Protein AF-A0A9D0VKW2-F1 (afdb_monomer)

pLDDT: mean 89.85, std 11.54, range [44.19, 98.62]

Nearest PDB structures (foldseek):
  7qoa-assembly2_B  TM=2.588E-01  e=4.713E+00  Proteus vulgaris

Solvent-accessible surface area (backbone atoms only — not comparable to full-atom values): 14278 Å² total; per-residue (Å²): 137,54,72,69,58,43,54,51,32,31,71,71,73,40,54,79,38,71,67,40,49,57,46,22,77,77,34,68,72,54,30,58,49,53,75,53,70,35,54,60,58,53,58,52,63,76,40,93,65,86,81,78,78,52,65,64,62,53,49,52,50,58,65,66,51,58,62,70,46,39,59,47,33,68,47,56,62,69,58,52,50,49,52,51,50,48,51,52,46,50,47,46,50,49,38,48,73,76,41,61,39,89,49,59,92,78,46,55,61,71,58,52,52,50,53,52,48,52,50,48,52,49,46,50,53,49,47,53,64,71,62,50,61,85,90,52,81,81,77,56,68,68,62,53,49,51,48,44,47,46,34,46,45,50,49,41,54,62,20,68,39,78,60,78,62,83,90,46,77,68,29,45,83,83,74,66,65,65,68,55,22,50,52,43,28,51,49,20,42,55,56,5,42,55,50,35,52,52,48,66,38,44,49,78,66,73,84,70,41,52,67,62,43,32,44,38,21,12,51,17,16,43,46,7,33,54,40,40,68,46,47,51,49,54,41,48,35,71,49,26,39,67,8,38,28,39,39,9,52,54,44,21,49,56,44,36,51,57,31,52,64,76,73,112

Radius of gyration: 24.66 Å; Cα contacts (8 Å, |Δi|>4): 287; chains: 1; bounding box: 62×32×70 Å

Mean predicted aligned error: 8.2 Å

Secondary structure (DSSP, 8-state):
--HHHHHHHHHTT-TT-HHHHHHHHH-HHHHHHHHTTTHHHHHHHHTT--S---HHHHHHHHHTS-SHHHHHHTS-HHHHHHHHHHHHHHHHHHHHHHS--TTTTTS-HHHHHHHHHHHHHHHHHHHHHHS--TTSPPPPHHHHHHHHHHHHHHHHHHHTSPPSSSS-TTTS--S-HHHHHHHHHHHHHHHHHHHHHHHHHH--SPTT-HHHHHHHHHHHHHHHHHHHHHH-----HHHIIIIIIHHHHHHHHHHHHHHHHTT-

Foldseek 3Di:
DDPVVLLVCLVVVNNVPPVLVVVLVVDVLSVVCVVVVSVVSVVVVVPPPPDDPDVVVVVVVVVVCDDLLVVQQPDPLVVLVVVLVVLLVCLQCVLCVVAFQPCPVVFDPVLLCVLLVLLVVLLVLLCCLLSPDPPDDHDDPVSLVVSLCSLQVSLLVSLQDDFRDPPDPQQDDDDDLVVLLQVLLVQLQVQLVSSLVSSVSNGPDDPLDLSSQLSSLSSSLSSSLSSSSRHGSHRHSVSSNRRRSCSSVVSNVVSNVVSVVVVD

Structure (mmCIF, N/CA/C/O backbone):
data_AF-A0A9D0VKW2-F1
#
_entry.id   AF-A0A9D0VKW2-F1
#
loop_
_atom_site.group_PDB
_atom_site.id
_atom_site.type_symbol
_atom_site.label_atom_id
_atom_site.label_alt_id
_atom_site.label_comp_id
_atom_site.label_asym_id
_atom_site.label_entity_id
_atom_site.label_seq_id
_atom_site.pdbx_PDB_ins_code
_atom_site.Cartn_x
_atom_site.Cartn_y
_atom_site.Cartn_z
_atom_site.occupancy
_atom_site.B_iso_or_equiv
_atom_site.auth_seq_id
_atom_site.auth_comp_id
_atom_site.auth_asym_id
_atom_site.auth_atom_id
_atom_site.pdbx_PDB_model_num
ATOM 1 N N . MET A 1 1 ? -39.606 -3.789 31.635 1.00 88.00 1 MET A N 1
ATOM 2 C CA . MET A 1 1 ? -38.338 -3.119 31.988 1.00 88.00 1 MET A CA 1
ATOM 3 C C . MET A 1 1 ? -37.627 -2.702 30.707 1.00 88.00 1 MET A C 1
ATOM 5 O O . MET A 1 1 ? -37.701 -3.451 29.736 1.00 88.00 1 MET A O 1
ATOM 9 N N . ARG A 1 2 ? -37.031 -1.508 30.662 1.00 94.44 2 ARG A N 1
ATOM 10 C CA . ARG A 1 2 ? -36.330 -0.976 29.479 1.00 94.44 2 ARG A CA 1
ATOM 11 C C . ARG A 1 2 ? -34.843 -1.338 29.537 1.00 94.44 2 ARG A C 1
ATOM 13 O O . ARG A 1 2 ? -34.317 -1.597 30.615 1.00 94.44 2 ARG A O 1
ATOM 20 N N . CYS A 1 3 ? -34.144 -1.283 28.401 1.00 90.12 3 CYS A N 1
ATOM 21 C CA . CYS A 1 3 ? -32.703 -1.571 28.349 1.00 90.12 3 CYS A CA 1
ATOM 22 C C . CYS A 1 3 ? -31.886 -0.653 29.277 1.00 90.12 3 CYS A C 1
ATOM 24 O O . CYS A 1 3 ? -30.937 -1.105 29.910 1.00 90.12 3 CYS A O 1
ATOM 26 N N . ALA A 1 4 ? -32.293 0.614 29.423 1.00 87.88 4 ALA A N 1
ATOM 27 C CA . ALA A 1 4 ? -31.660 1.552 30.351 1.00 87.88 4 ALA A CA 1
ATOM 28 C C . ALA A 1 4 ? -31.719 1.071 31.813 1.00 87.88 4 ALA A C 1
ATOM 30 O O . ALA A 1 4 ? -30.724 1.168 32.528 1.00 87.88 4 ALA A O 1
ATOM 31 N N . ASP A 1 5 ? -32.856 0.503 32.227 1.00 92.25 5 ASP A N 1
ATOM 32 C CA . ASP A 1 5 ? -33.060 0.001 33.588 1.00 92.25 5 ASP A CA 1
ATOM 33 C C . ASP A 1 5 ? -32.191 -1.253 33.837 1.00 92.25 5 ASP A C 1
ATOM 35 O O . ASP A 1 5 ? -31.603 -1.406 34.905 1.00 92.25 5 ASP A O 1
ATOM 39 N N . VAL A 1 6 ? -32.028 -2.113 32.819 1.00 89.44 6 VAL A N 1
ATOM 40 C CA . VAL A 1 6 ? -31.109 -3.267 32.861 1.00 89.44 6 VAL A CA 1
ATOM 41 C C . VAL A 1 6 ? -29.653 -2.828 32.982 1.00 89.44 6 VAL A C 1
ATOM 43 O O . VAL A 1 6 ? -28.915 -3.365 33.803 1.00 89.44 6 VAL A O 1
ATOM 46 N N . HIS A 1 7 ? -29.229 -1.835 32.197 1.00 85.06 7 HIS A N 1
ATOM 47 C CA . HIS A 1 7 ? -27.859 -1.322 32.260 1.00 85.06 7 HIS A CA 1
ATOM 48 C C . HIS A 1 7 ? -27.545 -0.696 33.623 1.00 85.06 7 HIS A C 1
ATOM 50 O O . HIS A 1 7 ? -26.424 -0.816 34.110 1.00 85.06 7 HIS A O 1
ATOM 56 N N . GLU A 1 8 ? -28.519 -0.016 34.230 1.00 87.44 8 GLU A N 1
ATOM 57 C CA . GLU A 1 8 ? -28.400 0.532 35.582 1.00 87.44 8 GLU A CA 1
ATOM 58 C C . GLU A 1 8 ? -28.320 -0.582 36.639 1.00 87.44 8 GLU A C 1
ATOM 60 O O . GLU A 1 8 ? -27.462 -0.541 37.516 1.00 87.44 8 GLU A O 1
ATOM 65 N N . ALA A 1 9 ? -29.152 -1.622 36.528 1.00 88.44 9 ALA A N 1
ATOM 66 C CA . ALA A 1 9 ? -29.111 -2.763 37.440 1.00 88.44 9 ALA A CA 1
ATOM 67 C C . ALA A 1 9 ? -27.769 -3.514 37.376 1.00 88.44 9 ALA A C 1
ATOM 69 O O . ALA A 1 9 ? -27.197 -3.827 38.418 1.00 88.44 9 ALA A O 1
ATOM 70 N N . ILE A 1 10 ? -27.222 -3.741 36.176 1.00 84.88 10 ILE A N 1
ATOM 71 C CA . ILE A 1 10 ? -25.895 -4.355 35.997 1.00 84.88 10 ILE A CA 1
ATOM 72 C C . ILE A 1 10 ? -24.805 -3.488 36.642 1.00 84.88 10 ILE A C 1
ATOM 74 O O . ILE A 1 10 ? -23.968 -4.022 37.368 1.00 84.88 10 ILE A O 1
ATOM 78 N N . ARG A 1 11 ? -24.851 -2.159 36.454 1.00 78.31 11 ARG A N 1
ATOM 79 C CA . ARG A 1 11 ? -23.917 -1.207 37.089 1.00 78.31 11 ARG A CA 1
ATOM 80 C C . ARG A 1 11 ? -23.941 -1.281 38.613 1.00 78.31 11 ARG A C 1
ATOM 82 O O . ARG A 1 11 ? -22.903 -1.209 39.257 1.00 78.31 11 ARG A O 1
ATOM 89 N N . GLN A 1 12 ? -25.114 -1.498 39.193 1.00 87.38 12 GLN A N 1
ATOM 90 C CA . GLN A 1 12 ? -25.289 -1.640 40.639 1.00 87.38 12 GLN A CA 1
ATOM 91 C C . GLN A 1 12 ? -24.937 -3.045 41.167 1.00 87.38 12 GLN A C 1
ATOM 93 O O . GLN A 1 12 ? -25.263 -3.364 42.309 1.00 87.38 12 GLN A O 1
ATOM 98 N N . GLY A 1 13 ? -24.334 -3.917 40.350 1.00 85.31 13 GLY A N 1
ATOM 99 C CA . GLY A 1 13 ? -24.031 -5.301 40.728 1.00 85.31 13 GLY A CA 1
ATOM 100 C C . GLY A 1 13 ? -25.267 -6.204 40.817 1.00 85.31 13 GLY A C 1
ATOM 101 O O . GLY A 1 13 ? -25.183 -7.331 41.297 1.00 85.31 13 GLY A O 1
ATOM 102 N N . ARG A 1 14 ? -26.423 -5.743 40.326 1.00 90.50 14 ARG A N 1
ATOM 103 C CA . ARG A 1 14 ? -27.700 -6.476 40.308 1.00 90.50 14 ARG A CA 1
ATOM 104 C C . ARG A 1 14 ? -27.946 -7.165 38.963 1.00 90.50 14 ARG A C 1
ATOM 106 O O . ARG A 1 14 ? -29.085 -7.302 38.526 1.00 90.50 14 ARG A O 1
ATOM 113 N N . ALA A 1 15 ? -26.878 -7.616 38.301 1.00 85.94 15 ALA A N 1
ATOM 114 C CA . ALA A 1 15 ? -26.953 -8.296 37.003 1.00 85.94 15 ALA A CA 1
ATOM 115 C C . ALA A 1 15 ? -27.808 -9.580 37.039 1.00 85.94 15 ALA A C 1
ATOM 117 O O . ALA A 1 15 ? -28.364 -9.979 36.021 1.00 85.94 15 ALA A O 1
ATOM 118 N N . TRP A 1 16 ? -27.949 -10.194 38.216 1.00 89.06 16 TRP A N 1
ATOM 119 C CA . TRP A 1 16 ? -28.683 -11.446 38.428 1.00 89.06 16 TRP A CA 1
ATOM 120 C C . TRP A 1 16 ? -30.107 -11.251 38.960 1.00 89.06 16 TRP A C 1
ATOM 122 O O . TRP A 1 16 ? -30.740 -12.214 39.389 1.00 89.06 16 TRP A O 1
ATOM 132 N N . ASP A 1 17 ? -30.621 -10.018 38.957 1.00 94.12 17 ASP A N 1
ATOM 133 C CA . ASP A 1 17 ? -32.017 -9.757 39.307 1.00 94.12 17 ASP A CA 1
ATOM 134 C C . ASP A 1 17 ? -32.948 -10.536 38.346 1.00 94.12 17 ASP A C 1
ATOM 136 O O . ASP A 1 17 ? -32.744 -10.488 37.125 1.00 94.12 17 ASP A O 1
ATOM 140 N N . PRO A 1 18 ? -33.975 -11.254 38.842 1.00 96.31 18 PRO A N 1
ATOM 141 C CA . PRO A 1 18 ? -34.905 -12.006 38.001 1.00 96.31 18 PRO A CA 1
ATOM 142 C C . PRO A 1 18 ? -35.522 -11.182 36.867 1.00 96.31 18 PRO A C 1
ATOM 144 O O . PRO A 1 18 ? -35.741 -11.703 35.772 1.00 96.31 18 PRO A O 1
ATOM 147 N N . GLN A 1 19 ? -35.772 -9.886 37.089 1.00 95.88 19 GLN A N 1
ATOM 148 C CA . GLN A 1 19 ? -36.309 -9.014 36.044 1.00 95.88 19 GLN A CA 1
ATOM 149 C C . GLN A 1 19 ? -35.278 -8.762 34.937 1.00 95.88 19 GLN A C 1
ATOM 151 O O . GLN A 1 19 ? -35.636 -8.712 33.756 1.00 95.88 19 GLN A O 1
ATOM 156 N N . VAL A 1 20 ? -33.998 -8.626 35.303 1.00 93.31 20 VAL A N 1
ATOM 157 C CA . VAL A 1 20 ? -32.877 -8.421 34.371 1.00 93.31 20 VAL A CA 1
ATOM 158 C C . VAL A 1 20 ? -32.673 -9.657 33.511 1.00 93.31 20 VAL A C 1
ATOM 160 O O . VAL A 1 20 ? -32.613 -9.537 32.286 1.00 93.31 20 VAL A O 1
ATOM 163 N N . LEU A 1 21 ? -32.679 -10.837 34.132 1.00 95.12 21 LEU A N 1
ATOM 164 C CA . LEU A 1 21 ? -32.620 -12.119 33.434 1.00 95.12 21 LEU A CA 1
ATOM 165 C C . LEU A 1 21 ? -33.797 -12.278 32.461 1.00 95.12 21 LEU A C 1
ATOM 167 O O . LEU A 1 21 ? -33.587 -12.584 31.288 1.00 95.12 21 LEU A O 1
ATOM 171 N N . ALA A 1 22 ? -35.026 -11.983 32.900 1.00 96.25 22 ALA A N 1
ATOM 172 C CA . ALA A 1 22 ? -36.209 -12.057 32.044 1.00 96.25 22 ALA A CA 1
ATOM 173 C C . ALA A 1 22 ? -36.102 -11.125 30.822 1.00 96.25 22 ALA A C 1
ATOM 175 O O . ALA A 1 22 ? -36.355 -11.555 29.698 1.00 96.25 22 ALA A O 1
ATOM 176 N N . HIS A 1 23 ? -35.654 -9.877 30.997 1.00 95.75 23 HIS A N 1
ATOM 177 C CA . HIS A 1 23 ? -35.434 -8.972 29.865 1.00 95.75 23 HIS A CA 1
ATOM 178 C C . HIS A 1 23 ? -34.335 -9.487 28.925 1.00 95.75 23 HIS A C 1
ATOM 180 O O . HIS A 1 23 ? -34.534 -9.505 27.710 1.00 95.75 23 HIS A O 1
ATOM 186 N N . ALA A 1 24 ? -33.204 -9.943 29.470 1.00 94.00 24 ALA A N 1
ATOM 187 C CA . ALA A 1 24 ? -32.053 -10.430 28.711 1.00 94.00 24 ALA A CA 1
ATOM 188 C C . ALA A 1 24 ? -32.390 -11.626 27.801 1.00 94.00 24 ALA A C 1
ATOM 190 O O . ALA A 1 24 ? -31.860 -11.711 26.697 1.00 94.00 24 ALA A O 1
ATOM 191 N N . THR A 1 25 ? -33.330 -12.493 28.200 1.00 96.06 25 THR A N 1
ATOM 192 C CA . THR A 1 25 ? -33.812 -13.589 27.331 1.00 96.06 25 THR A CA 1
ATOM 193 C C . THR A 1 25 ? -34.593 -13.107 26.105 1.00 96.06 25 THR A C 1
ATOM 195 O O . THR A 1 25 ? -34.640 -13.799 25.092 1.00 96.06 25 THR A O 1
ATOM 198 N N . THR A 1 26 ? -35.186 -11.911 26.173 1.00 95.25 26 THR A N 1
ATOM 199 C CA . THR A 1 26 ? -35.983 -11.319 25.081 1.00 95.25 26 THR A CA 1
ATOM 200 C C . THR A 1 26 ? -35.225 -10.253 24.286 1.00 95.25 26 THR A C 1
ATOM 202 O O . THR A 1 26 ? -35.580 -9.954 23.148 1.00 95.25 26 THR A O 1
ATOM 205 N N . CYS A 1 27 ? -34.160 -9.693 24.861 1.00 92.38 27 CYS A N 1
ATOM 206 C CA . CYS A 1 27 ? -33.347 -8.633 24.282 1.00 92.38 27 CYS A CA 1
ATOM 207 C C . CYS A 1 27 ? -31.914 -9.133 24.064 1.00 92.38 27 CYS A C 1
ATOM 209 O O . CYS A 1 27 ? -31.088 -9.107 24.977 1.00 92.38 27 CYS A O 1
ATOM 211 N N . GLY A 1 28 ? -31.608 -9.546 22.829 1.00 87.19 28 GLY A N 1
ATOM 212 C CA . GLY A 1 28 ? -30.289 -10.067 22.444 1.00 87.19 28 GLY A CA 1
ATOM 213 C C . GLY A 1 28 ? -29.090 -9.210 22.897 1.00 87.19 28 GLY A C 1
ATOM 214 O O . GLY A 1 28 ? -28.139 -9.772 23.437 1.00 87.19 28 GLY A O 1
ATOM 215 N N . PRO A 1 29 ? -29.119 -7.869 22.756 1.00 84.81 29 PRO A N 1
ATOM 216 C CA . PRO A 1 29 ? -28.064 -6.993 23.271 1.00 84.81 29 PRO A CA 1
ATOM 217 C C . PRO A 1 29 ? -27.804 -7.129 24.777 1.00 84.81 29 PRO A C 1
ATOM 219 O O . PRO A 1 29 ? -26.655 -7.262 25.197 1.00 84.81 29 PRO A O 1
ATOM 222 N N . CYS A 1 30 ? -28.863 -7.115 25.591 1.00 86.00 30 CYS A N 1
ATOM 223 C CA . CYS A 1 30 ? -28.745 -7.242 27.042 1.00 86.00 30 CYS A CA 1
ATOM 224 C C . CYS A 1 30 ? -28.323 -8.660 27.456 1.00 86.00 30 CYS A C 1
ATOM 226 O O . CYS A 1 30 ? -27.598 -8.799 28.437 1.00 86.00 30 CYS A O 1
ATOM 228 N N . GLY A 1 31 ? -28.711 -9.688 26.692 1.00 89.88 31 GLY A N 1
ATOM 229 C CA . GLY A 1 31 ? -28.242 -11.067 26.869 1.00 89.88 31 GLY A CA 1
ATOM 230 C C . GLY A 1 31 ? -26.724 -11.196 26.758 1.00 89.88 31 GLY A C 1
ATOM 231 O O . GLY A 1 31 ? -26.085 -11.701 27.676 1.00 89.88 31 GLY A O 1
ATOM 232 N N . VAL A 1 32 ? -26.132 -10.637 25.698 1.00 82.00 32 VAL A N 1
ATOM 233 C CA . VAL A 1 32 ? -24.668 -10.641 25.502 1.00 82.00 32 VAL A CA 1
ATOM 234 C C . VAL A 1 32 ? -23.943 -9.902 26.633 1.00 82.00 32 VAL A C 1
ATOM 236 O O . VAL A 1 32 ? -22.871 -10.321 27.067 1.00 82.00 32 VAL A O 1
ATOM 239 N N . LEU A 1 33 ? -24.525 -8.805 27.131 1.00 81.56 33 LEU A N 1
ATOM 240 C CA . LEU A 1 33 ? -23.951 -8.036 28.239 1.00 81.56 33 LEU A CA 1
ATOM 241 C C . LEU A 1 33 ? -23.936 -8.838 29.553 1.00 81.56 33 LEU A C 1
ATOM 243 O O . LEU A 1 33 ? -22.994 -8.716 30.336 1.00 81.56 33 LEU A O 1
ATOM 247 N N . LEU A 1 34 ? -24.963 -9.666 29.771 1.00 86.94 34 LEU A N 1
ATOM 248 C CA . LEU A 1 34 ? -25.073 -10.549 30.931 1.00 86.94 34 LEU A CA 1
ATOM 249 C C . LEU A 1 34 ? -24.134 -11.756 30.843 1.00 86.94 34 LEU A C 1
ATOM 251 O O . LEU A 1 34 ? -23.495 -12.103 31.832 1.00 86.94 34 LEU A O 1
ATOM 255 N N . GLU A 1 35 ? -24.019 -12.373 29.662 1.00 86.31 35 GLU A N 1
ATOM 256 C CA . GLU A 1 35 ? -23.109 -13.502 29.411 1.00 86.31 35 GLU A CA 1
ATOM 257 C C . GLU A 1 35 ? -21.643 -13.134 29.674 1.00 86.31 35 GLU A C 1
ATOM 259 O O . GLU A 1 35 ? -20.860 -13.971 30.116 1.00 86.31 35 GLU A O 1
ATOM 264 N N . ALA A 1 36 ? -21.277 -11.865 29.472 1.00 77.06 36 ALA A N 1
ATOM 265 C CA . ALA A 1 36 ? -19.958 -11.329 29.802 1.00 77.06 36 ALA A CA 1
ATOM 266 C C . ALA A 1 36 ? -19.751 -11.048 31.311 1.00 77.06 36 ALA A C 1
ATOM 268 O O . ALA A 1 36 ? -18.800 -10.360 31.679 1.00 77.06 36 ALA A O 1
ATOM 269 N N . GLY A 1 37 ? -20.644 -11.530 32.185 1.00 69.38 37 GLY A N 1
ATOM 270 C CA . GLY A 1 37 ? -20.515 -11.460 33.644 1.00 69.38 37 GLY A CA 1
ATOM 271 C C . GLY A 1 37 ? -20.690 -10.065 34.246 1.00 69.38 37 GLY A C 1
ATOM 272 O O . GLY A 1 37 ? -20.329 -9.851 35.399 1.00 69.38 37 GLY A O 1
ATOM 273 N N . GLY A 1 38 ? -21.186 -9.086 33.482 1.00 62.31 38 GLY A N 1
ATOM 274 C CA . GLY A 1 38 ? -21.275 -7.688 33.922 1.00 62.31 38 GLY A CA 1
ATOM 275 C C . GLY A 1 38 ? -19.925 -6.960 34.039 1.00 62.31 38 GLY A C 1
ATOM 276 O O . GLY A 1 38 ? -19.914 -5.729 34.053 1.00 62.31 38 GLY A O 1
ATOM 277 N N . GLU A 1 39 ? -18.790 -7.673 34.019 1.00 66.38 39 GLU A N 1
ATOM 278 C CA . GLU A 1 39 ? -17.436 -7.096 34.039 1.00 66.38 39 GLU A CA 1
ATOM 279 C C . GLU A 1 39 ? -17.201 -6.144 32.864 1.00 66.38 39 GLU A C 1
ATOM 281 O O . GLU A 1 39 ? -16.581 -5.095 33.019 1.00 66.38 39 GLU A O 1
ATOM 286 N N . LEU A 1 40 ? -17.766 -6.460 31.693 1.00 60.56 40 LEU A N 1
ATOM 287 C CA . LEU A 1 40 ? -17.711 -5.578 30.529 1.00 60.56 40 LEU A CA 1
ATOM 288 C C . LEU A 1 40 ? -18.431 -4.242 30.790 1.00 60.56 40 LEU A C 1
ATOM 290 O O . LEU A 1 40 ? -17.984 -3.204 30.313 1.00 60.56 40 LEU A O 1
ATOM 294 N N . GLY A 1 41 ? -19.531 -4.261 31.550 1.00 58.94 41 GLY A N 1
ATOM 295 C CA . GLY A 1 41 ? -20.283 -3.063 31.927 1.00 58.94 41 GLY A CA 1
ATOM 296 C C . GLY A 1 41 ? -19.501 -2.160 32.880 1.00 58.94 41 GLY A C 1
ATOM 297 O O . GLY A 1 41 ? -19.489 -0.948 32.685 1.00 58.94 41 GLY A O 1
ATOM 298 N N . LEU A 1 42 ? -18.788 -2.755 33.841 1.00 62.03 42 LEU A N 1
ATOM 299 C CA . LEU A 1 42 ? -17.914 -2.038 34.777 1.00 62.03 42 LEU A CA 1
ATOM 300 C C . LEU A 1 42 ? -16.661 -1.483 34.076 1.00 62.03 42 LEU A C 1
ATOM 302 O O . LEU A 1 42 ? -16.321 -0.313 34.240 1.00 62.03 42 LEU A O 1
ATOM 306 N N . ALA A 1 43 ? -16.027 -2.273 33.203 1.00 62.88 43 ALA A N 1
ATOM 307 C CA . ALA A 1 43 ? -14.865 -1.843 32.419 1.00 62.88 43 ALA A CA 1
ATOM 308 C C . ALA A 1 43 ? -15.190 -0.706 31.428 1.00 62.88 43 ALA A C 1
ATOM 310 O O . ALA A 1 43 ? -14.328 0.113 31.104 1.00 62.88 43 ALA A O 1
ATOM 311 N N . LEU A 1 44 ? -16.432 -0.635 30.937 1.00 59.50 44 LEU A N 1
ATOM 312 C CA . LEU A 1 44 ? -16.904 0.461 30.085 1.00 59.50 44 LEU A CA 1
ATOM 313 C C . LEU A 1 44 ? -17.149 1.767 30.861 1.00 59.50 44 LEU A C 1
ATOM 315 O O . LEU A 1 44 ? -17.135 2.826 30.237 1.00 59.50 44 LEU A O 1
ATOM 319 N N . GLU A 1 45 ? -17.348 1.706 32.181 1.00 57.81 45 GLU A N 1
ATOM 320 C CA . GLU A 1 45 ? -17.570 2.874 33.046 1.00 57.81 45 GLU A CA 1
ATOM 321 C C . GLU A 1 45 ? -16.260 3.521 33.521 1.00 57.81 45 GLU A C 1
ATOM 323 O O . GLU A 1 45 ? -16.186 4.746 33.642 1.00 57.81 45 GLU A O 1
ATOM 328 N N . GLU A 1 46 ? -15.206 2.721 33.718 1.00 57.53 46 GLU A N 1
ATOM 329 C CA . GLU A 1 46 ? -13.847 3.230 33.963 1.00 57.53 46 GLU A CA 1
ATOM 330 C C . GLU A 1 46 ? -13.266 3.951 32.741 1.00 57.53 46 GLU A C 1
ATOM 332 O O . GLU A 1 46 ? -12.406 4.830 32.859 1.00 57.53 46 GLU A O 1
ATOM 337 N N . LEU A 1 47 ? -13.752 3.613 31.545 1.00 52.03 47 LEU A N 1
ATOM 338 C CA . LEU A 1 47 ? -13.443 4.379 30.353 1.00 52.03 47 LEU A CA 1
ATOM 339 C C . LEU A 1 47 ? -14.274 5.672 30.380 1.00 52.03 47 LEU A C 1
ATOM 341 O O . LEU A 1 47 ? -15.491 5.615 30.547 1.00 52.03 47 LEU A O 1
ATOM 345 N N . PRO A 1 48 ? -13.673 6.853 30.142 1.00 46.38 48 PRO A N 1
ATOM 346 C CA . PRO A 1 48 ? -14.386 8.126 30.051 1.00 46.38 48 PRO A CA 1
ATOM 347 C C . PRO A 1 48 ? -15.169 8.215 28.725 1.00 46.38 48 PRO A C 1
ATOM 349 O O . PRO A 1 48 ? -15.0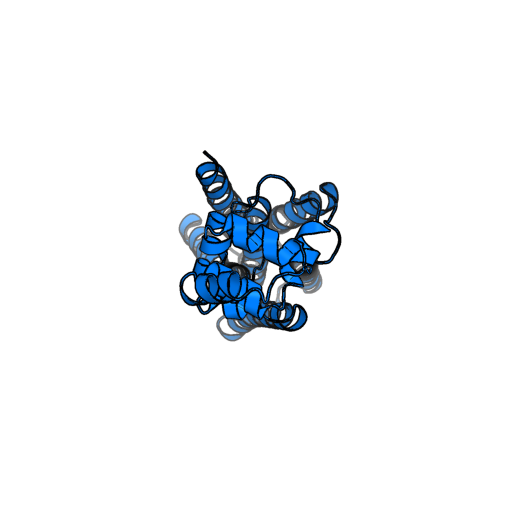47 9.164 27.957 1.00 46.38 48 PRO A O 1
ATOM 352 N N . LEU A 1 49 ? -15.978 7.199 28.428 1.00 54.28 49 LEU A N 1
ATOM 353 C CA . LEU A 1 49 ? -16.903 7.088 27.304 1.00 54.28 49 LEU A CA 1
ATOM 354 C C . LEU A 1 49 ? -18.295 7.571 27.731 1.00 54.28 49 LEU A C 1
ATOM 356 O O . LEU A 1 49 ? -19.316 7.018 27.340 1.00 54.28 49 LEU A O 1
ATOM 360 N N . LYS A 1 50 ? -18.356 8.614 28.560 1.00 44.19 50 LYS A N 1
ATOM 361 C CA . LYS A 1 50 ? -19.584 9.019 29.255 1.00 44.19 50 LYS A CA 1
ATOM 362 C C . LYS A 1 50 ? -20.555 9.873 28.424 1.00 44.19 50 LYS A C 1
ATOM 364 O O . LYS A 1 50 ? -21.383 10.547 29.019 1.00 44.19 50 LYS A O 1
ATOM 369 N N . ALA A 1 51 ? -20.497 9.876 27.084 1.00 45.75 51 ALA A N 1
ATOM 370 C CA . ALA A 1 51 ? -21.392 10.766 26.322 1.00 45.75 51 ALA A CA 1
ATOM 371 C C . ALA A 1 51 ? -21.918 10.339 24.936 1.00 45.75 51 ALA A C 1
ATOM 373 O O . ALA A 1 51 ? -22.910 10.926 24.523 1.00 45.75 51 ALA A O 1
ATOM 374 N N . THR A 1 52 ? -21.339 9.397 24.178 1.00 48.81 52 THR A N 1
ATOM 375 C CA . THR A 1 52 ? -21.724 9.291 22.740 1.00 48.81 52 THR A CA 1
ATOM 376 C C . THR A 1 52 ? -21.611 7.915 22.078 1.00 48.81 52 THR A C 1
ATOM 378 O O . THR A 1 52 ? -21.669 7.826 20.851 1.00 48.81 52 THR A O 1
ATOM 381 N N . LEU A 1 53 ? -21.465 6.817 22.824 1.00 56.62 53 LEU A N 1
ATOM 382 C CA . LEU A 1 53 ? -21.607 5.489 22.215 1.00 56.62 53 LEU A CA 1
ATOM 383 C C . LEU A 1 53 ? -23.071 5.075 22.255 1.00 56.62 53 LEU A C 1
ATOM 385 O O . LEU A 1 53 ? -23.518 4.392 23.171 1.00 56.62 53 LEU A O 1
ATOM 389 N N . ASP A 1 54 ? -23.800 5.535 21.245 1.00 63.72 54 ASP A N 1
ATOM 390 C CA . ASP A 1 54 ? -25.128 5.036 20.929 1.00 63.72 54 ASP A CA 1
ATOM 391 C C . ASP A 1 54 ? -25.069 3.503 20.819 1.00 63.72 54 ASP A C 1
ATOM 393 O O . ASP A 1 54 ? -24.309 2.942 20.017 1.00 63.72 54 ASP A O 1
ATOM 397 N N . ALA A 1 55 ? -25.817 2.822 21.687 1.00 63.16 55 ALA A N 1
ATOM 398 C CA . ALA A 1 55 ? -25.851 1.366 21.749 1.00 63.16 55 ALA A CA 1
ATOM 399 C C . ALA A 1 55 ? -26.267 0.763 20.398 1.00 63.16 55 ALA A C 1
ATOM 401 O O . ALA A 1 55 ? -25.805 -0.323 20.044 1.00 63.16 55 ALA A O 1
ATOM 402 N N . GLU A 1 56 ? -27.065 1.494 19.617 1.00 65.19 56 GLU A N 1
ATOM 403 C CA . GLU A 1 56 ? -27.487 1.112 18.274 1.00 65.19 56 GLU A CA 1
ATOM 404 C C . GLU A 1 56 ? -26.298 1.076 17.301 1.00 65.19 56 GLU A C 1
ATOM 406 O O . GLU A 1 56 ? -26.102 0.087 16.596 1.00 65.19 56 GLU A O 1
ATOM 411 N N . VAL A 1 57 ? -25.393 2.060 17.371 1.00 66.00 57 VAL A N 1
ATOM 412 C CA . VAL A 1 57 ? -24.149 2.098 16.578 1.00 66.00 57 VAL A CA 1
ATOM 413 C C . VAL A 1 57 ? -23.189 0.974 16.978 1.00 66.00 57 VAL A C 1
ATOM 415 O O . VAL A 1 57 ? -22.476 0.418 16.135 1.00 66.00 57 VAL A O 1
ATOM 418 N N . VAL A 1 58 ? -23.138 0.619 18.265 1.00 70.62 58 VAL A N 1
ATOM 419 C CA . VAL A 1 58 ? -22.329 -0.516 18.738 1.00 70.62 58 VAL A CA 1
ATOM 420 C C . VAL A 1 58 ? -22.902 -1.833 18.216 1.00 70.62 58 VAL A C 1
ATOM 422 O O . VAL A 1 58 ? -22.149 -2.656 17.695 1.00 70.62 58 VAL A O 1
ATOM 425 N N . LEU A 1 59 ? -24.219 -2.018 18.290 1.00 67.25 59 LEU A N 1
ATOM 426 C CA . LEU A 1 59 ? -24.900 -3.216 17.802 1.00 67.25 59 LEU A CA 1
ATOM 427 C C . LEU A 1 59 ? -24.815 -3.361 16.287 1.00 67.25 59 LEU A C 1
ATOM 429 O O . LEU A 1 59 ? -24.529 -4.457 15.809 1.00 67.25 59 LEU A O 1
ATOM 433 N N . GLU A 1 60 ? -24.971 -2.274 15.533 1.00 66.88 60 GLU A N 1
ATOM 434 C CA . GLU A 1 60 ? -24.781 -2.267 14.084 1.00 66.88 60 GLU A CA 1
ATOM 435 C C . GLU A 1 60 ? -23.341 -2.661 13.726 1.00 66.88 60 GLU A C 1
ATOM 437 O O . GLU A 1 60 ? -23.113 -3.476 12.831 1.00 66.88 60 GLU A O 1
ATOM 442 N N . ARG A 1 61 ? -22.344 -2.180 14.484 1.00 68.44 61 ARG A N 1
ATOM 443 C CA . ARG A 1 61 ? -20.940 -2.583 14.306 1.00 68.44 61 ARG A CA 1
ATOM 444 C C . ARG A 1 61 ? -20.691 -4.049 14.636 1.00 68.44 61 ARG A C 1
ATOM 446 O O . ARG A 1 61 ? -19.940 -4.692 13.908 1.00 68.44 61 ARG A O 1
ATOM 453 N N . VAL A 1 62 ? -21.300 -4.577 15.695 1.00 73.75 62 VAL A N 1
ATOM 454 C CA . VAL A 1 62 ? -21.189 -5.996 16.071 1.00 73.75 62 VAL A CA 1
ATOM 455 C C . VAL A 1 62 ? -21.899 -6.886 15.045 1.00 73.75 62 VAL A C 1
ATOM 457 O O . VAL A 1 62 ? -21.358 -7.915 14.642 1.00 73.75 62 VAL A O 1
ATOM 460 N N . ALA A 1 63 ? -23.069 -6.475 14.551 1.00 66.50 63 ALA A N 1
ATOM 461 C CA . ALA A 1 63 ? -23.795 -7.170 13.491 1.00 66.50 63 ALA A CA 1
ATOM 462 C C . ALA A 1 63 ? -23.025 -7.145 12.158 1.00 66.50 63 ALA A C 1
ATOM 464 O O . ALA A 1 63 ? -22.967 -8.158 11.457 1.00 66.50 63 ALA A O 1
ATOM 465 N N . ALA A 1 64 ? -22.366 -6.024 11.848 1.00 68.12 64 ALA A N 1
ATOM 466 C CA . ALA A 1 64 ? -21.475 -5.873 10.699 1.00 68.12 64 ALA A CA 1
ATOM 467 C C . ALA A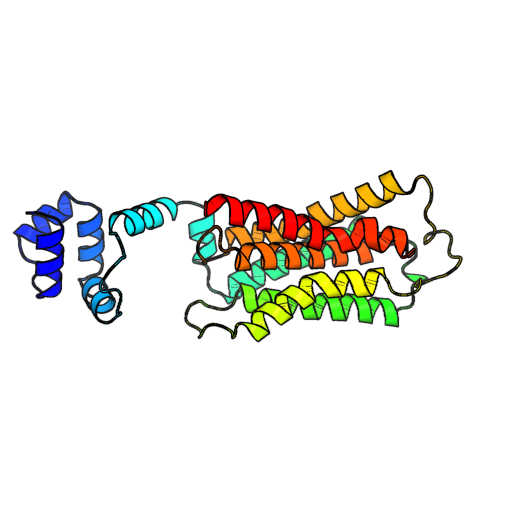 1 64 ? -20.132 -6.615 10.855 1.00 68.12 64 ALA A C 1
ATOM 469 O O . ALA A 1 64 ? -19.403 -6.763 9.868 1.00 68.12 64 ALA A O 1
ATOM 470 N N . ASP A 1 65 ? -19.806 -7.103 12.058 1.00 72.94 65 ASP A N 1
ATOM 471 C CA . ASP A 1 65 ? -18.633 -7.936 12.359 1.00 72.94 65 ASP A CA 1
ATOM 472 C C . ASP A 1 65 ? -18.933 -9.440 12.202 1.00 72.94 65 ASP A C 1
ATOM 474 O O . ASP A 1 65 ? -18.411 -10.295 12.920 1.00 72.94 65 ASP A O 1
ATOM 478 N N . ARG A 1 66 ? -19.776 -9.795 11.226 1.00 77.81 66 ARG A N 1
ATOM 479 C CA . ARG A 1 66 ? -19.981 -11.178 10.770 1.00 77.81 66 ARG A CA 1
ATOM 480 C C . ARG A 1 66 ? -19.196 -11.436 9.472 1.00 77.81 66 ARG A C 1
ATOM 482 O O . ARG A 1 66 ? -18.984 -10.540 8.658 1.00 77.81 66 ARG A O 1
ATOM 489 N N . GLY A 1 67 ? -18.751 -12.679 9.266 1.00 87.88 67 GLY A N 1
ATOM 490 C CA . GLY A 1 67 ? -18.126 -13.142 8.014 1.00 87.88 67 GLY A CA 1
ATOM 491 C C . GLY A 1 67 ? -16.595 -13.286 8.027 1.00 87.88 67 GLY A C 1
ATOM 492 O O . GLY A 1 67 ? -15.943 -13.217 9.070 1.00 87.88 67 GLY A O 1
ATOM 493 N N . ILE A 1 68 ? -16.012 -13.525 6.843 1.00 91.00 68 ILE A N 1
ATOM 494 C CA . ILE A 1 68 ? -14.578 -13.843 6.668 1.00 91.00 68 ILE A CA 1
ATOM 495 C C . ILE A 1 68 ? -13.688 -12.714 7.192 1.00 91.00 68 ILE A C 1
ATOM 497 O O . ILE A 1 68 ? -12.715 -12.968 7.895 1.00 91.00 68 ILE A O 1
ATOM 501 N N . ARG A 1 69 ? -14.047 -11.457 6.911 1.00 90.25 69 ARG A N 1
ATOM 502 C CA . ARG A 1 69 ? -13.290 -10.293 7.386 1.00 90.25 69 ARG A CA 1
ATOM 503 C C . ARG A 1 69 ? -13.207 -10.241 8.912 1.00 90.25 69 ARG A C 1
ATOM 505 O O . ARG A 1 69 ? -12.122 -10.026 9.435 1.00 90.25 69 ARG A O 1
ATOM 512 N N . ALA A 1 70 ? -14.320 -10.444 9.614 1.00 87.94 70 ALA A N 1
ATOM 513 C CA . ALA A 1 70 ? -14.348 -10.441 11.077 1.00 87.94 70 ALA A CA 1
ATOM 514 C C . ALA A 1 70 ? -13.465 -11.552 11.662 1.00 87.94 70 ALA A C 1
ATOM 516 O O . ALA A 1 70 ? -12.718 -11.342 12.614 1.00 87.94 70 ALA A O 1
ATOM 517 N N . ARG A 1 71 ? -13.478 -12.736 11.036 1.00 92.56 71 ARG A N 1
ATOM 518 C CA . ARG A 1 71 ? -12.580 -13.840 11.409 1.00 92.56 71 ARG A CA 1
ATOM 519 C C . ARG A 1 71 ? -11.108 -13.464 11.202 1.00 92.56 71 ARG A C 1
ATOM 521 O O . ARG A 1 71 ? -10.292 -13.676 12.094 1.00 92.56 71 ARG A O 1
ATOM 528 N N . LEU A 1 72 ? -10.772 -12.863 10.059 1.00 94.19 72 LEU A N 1
ATOM 529 C CA . LEU A 1 72 ? -9.402 -12.464 9.720 1.00 94.19 72 LEU A CA 1
ATOM 530 C C . LEU A 1 72 ? -8.885 -11.285 10.563 1.00 94.19 72 LEU A C 1
ATOM 532 O O . LEU A 1 72 ? -7.710 -11.258 10.931 1.00 94.19 72 LEU A O 1
ATOM 536 N N . SER A 1 73 ? -9.736 -10.319 10.911 1.00 90.88 73 SER A N 1
ATOM 537 C CA . SER A 1 73 ? -9.355 -9.158 11.728 1.00 90.88 73 SER A CA 1
ATOM 538 C C . SER A 1 73 ? -9.032 -9.545 13.181 1.00 90.88 73 SER A C 1
ATOM 540 O O . SER A 1 73 ? -8.180 -8.907 13.817 1.00 90.88 73 SER A O 1
ATOM 542 N N . ARG A 1 74 ? -9.652 -10.626 13.682 1.00 91.81 74 ARG A N 1
ATOM 543 C CA . ARG A 1 74 ? -9.422 -11.212 15.015 1.00 91.81 74 ARG A CA 1
ATOM 544 C C . ARG A 1 74 ? -8.107 -11.976 15.136 1.00 91.81 74 ARG A C 1
ATOM 546 O O . ARG A 1 74 ? -7.649 -12.190 16.256 1.00 91.81 74 ARG A O 1
ATOM 553 N N . LEU A 1 75 ? -7.458 -12.329 14.023 1.00 95.00 75 LEU A N 1
ATOM 554 C CA . LEU A 1 75 ? -6.172 -13.024 14.058 1.00 95.00 75 LEU A CA 1
ATOM 555 C C . LEU A 1 75 ? -5.137 -12.246 14.895 1.00 95.00 75 LEU A C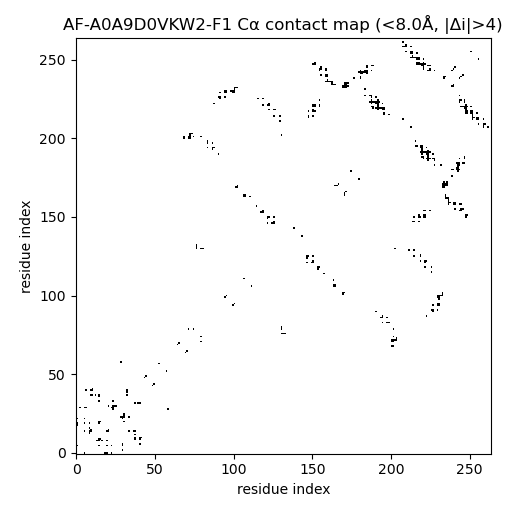 1
ATOM 557 O O . LEU A 1 75 ? -5.084 -11.009 14.815 1.00 95.00 75 LEU A O 1
ATOM 561 N N . PRO A 1 76 ? -4.280 -12.941 15.665 1.00 93.50 76 PRO A N 1
ATOM 562 C CA . PRO A 1 76 ? -3.122 -12.347 16.318 1.00 93.50 76 PRO A CA 1
ATOM 563 C C . PRO A 1 76 ? -2.286 -11.489 15.356 1.00 93.50 76 PRO A C 1
ATOM 565 O O . PRO A 1 76 ? -2.085 -11.840 14.193 1.00 93.50 76 PRO A O 1
ATOM 568 N N . SER A 1 77 ? -1.756 -10.367 15.850 1.00 92.44 77 SER A N 1
ATOM 569 C CA . SER A 1 77 ? -0.886 -9.466 15.079 1.00 92.44 77 SER A CA 1
ATOM 570 C C . SER A 1 77 ? 0.270 -10.159 14.334 1.00 92.44 77 SER A C 1
ATOM 572 O O . SER A 1 77 ? 0.467 -9.800 13.172 1.00 92.44 77 SER A O 1
ATOM 574 N N . PRO A 1 78 ? 1.007 -11.141 14.908 1.00 95.00 78 PRO A N 1
ATOM 575 C CA . PRO A 1 78 ? 2.070 -11.823 14.164 1.00 95.00 78 PRO A CA 1
ATOM 576 C C . PRO A 1 78 ? 1.540 -12.597 12.953 1.00 95.00 78 PRO A C 1
ATOM 578 O O . PRO A 1 78 ? 2.122 -12.496 11.880 1.00 95.00 78 PRO A O 1
ATOM 581 N N . LEU A 1 79 ? 0.397 -13.283 13.076 1.00 96.56 79 LEU A N 1
ATOM 582 C CA . LEU A 1 79 ? -0.218 -14.002 11.954 1.00 96.56 79 LEU A CA 1
ATOM 583 C C . LEU A 1 79 ? -0.697 -13.046 10.859 1.00 96.56 79 LEU A C 1
ATOM 585 O O . LEU A 1 79 ? -0.507 -13.318 9.679 1.00 96.56 79 LEU A O 1
ATOM 589 N N . ARG A 1 80 ? -1.252 -11.886 11.227 1.00 95.75 80 ARG A N 1
ATOM 590 C CA . ARG A 1 80 ? -1.615 -10.840 10.252 1.00 95.75 80 ARG A CA 1
ATOM 591 C C . ARG A 1 80 ? -0.384 -10.324 9.505 1.00 95.75 80 ARG A C 1
ATOM 593 O O . ARG A 1 80 ? -0.443 -10.147 8.293 1.00 95.75 80 ARG A O 1
ATOM 600 N N . GLY A 1 81 ? 0.721 -10.110 10.221 1.00 96.00 81 GLY A N 1
ATOM 601 C CA . GLY A 1 81 ? 2.014 -9.769 9.627 1.00 96.00 81 GLY A CA 1
ATOM 602 C C . GLY A 1 81 ? 2.503 -10.844 8.660 1.00 96.00 81 GLY A C 1
ATOM 603 O O . GLY A 1 81 ? 2.817 -10.523 7.519 1.00 96.00 81 GLY A O 1
ATOM 604 N N . ALA A 1 82 ? 2.482 -12.110 9.080 1.00 97.44 82 ALA A N 1
ATOM 605 C CA . ALA A 1 82 ? 2.883 -13.244 8.253 1.00 97.44 82 ALA A CA 1
ATOM 606 C C . ALA A 1 82 ? 2.031 -13.368 6.980 1.00 97.44 82 ALA A C 1
ATOM 608 O O . ALA A 1 82 ? 2.587 -13.530 5.902 1.00 97.44 82 ALA A O 1
ATOM 609 N N . LEU A 1 83 ? 0.705 -13.215 7.073 1.00 97.81 83 LEU A N 1
ATOM 610 C CA . LEU A 1 83 ? -0.189 -13.232 5.909 1.00 97.81 83 LEU A CA 1
ATOM 611 C C . LEU A 1 83 ? 0.112 -12.091 4.935 1.00 97.81 83 LEU A C 1
ATOM 613 O O . LEU A 1 83 ? 0.152 -12.304 3.729 1.00 97.81 83 LEU A O 1
ATOM 617 N N . VAL A 1 84 ? 0.354 -10.882 5.445 1.00 97.56 84 VAL A N 1
ATOM 618 C CA . VAL A 1 84 ? 0.731 -9.743 4.601 1.00 97.56 84 VAL A CA 1
ATOM 619 C C . VAL A 1 84 ? 2.075 -9.988 3.912 1.00 97.56 84 VAL A C 1
ATOM 621 O O . VAL A 1 84 ? 2.185 -9.772 2.708 1.00 97.56 84 VAL A O 1
ATOM 624 N N . VAL A 1 85 ? 3.078 -10.470 4.649 1.00 97.56 85 VAL A N 1
ATOM 625 C CA . VAL A 1 85 ? 4.390 -10.826 4.089 1.00 97.56 85 VAL A CA 1
ATOM 626 C C . VAL A 1 85 ? 4.252 -11.936 3.050 1.00 97.56 85 VAL A C 1
ATOM 628 O O . VAL A 1 85 ? 4.867 -11.839 1.994 1.00 97.56 85 VAL A O 1
ATOM 631 N N . ALA A 1 86 ? 3.406 -12.938 3.292 1.00 98.19 86 ALA A N 1
ATOM 632 C CA . ALA A 1 86 ? 3.127 -14.007 2.340 1.00 98.19 86 ALA A CA 1
ATOM 633 C C . ALA A 1 86 ? 2.482 -13.475 1.052 1.00 98.19 86 ALA A C 1
ATOM 635 O O . ALA A 1 86 ? 2.893 -13.875 -0.030 1.00 98.19 86 ALA A O 1
ATOM 636 N N . VAL A 1 87 ? 1.531 -12.537 1.140 1.00 98.31 87 VAL A N 1
ATOM 637 C CA . VAL A 1 87 ? 0.924 -11.900 -0.044 1.00 98.31 87 VAL A CA 1
ATOM 638 C C . VAL A 1 87 ? 1.964 -11.112 -0.841 1.00 98.31 87 VAL A C 1
ATOM 640 O O . VAL A 1 87 ? 2.040 -11.266 -2.057 1.00 98.31 87 VAL A O 1
ATOM 643 N N . VAL A 1 88 ? 2.800 -10.306 -0.177 1.00 98.12 88 VAL A N 1
ATOM 644 C CA . VAL A 1 88 ? 3.888 -9.570 -0.848 1.00 98.12 88 VAL A CA 1
ATOM 645 C C . VAL A 1 88 ? 4.885 -10.538 -1.487 1.00 98.12 88 VAL A C 1
ATOM 647 O O . VAL A 1 88 ? 5.251 -10.366 -2.648 1.00 98.12 88 VAL A O 1
ATOM 650 N N . GLY A 1 89 ? 5.290 -11.574 -0.752 1.00 97.69 89 GLY A N 1
ATOM 651 C CA . GLY A 1 89 ? 6.197 -12.612 -1.227 1.00 97.69 89 GLY A CA 1
ATOM 652 C C . GLY A 1 89 ? 5.640 -13.349 -2.439 1.00 97.69 89 GLY A C 1
ATOM 653 O O . GLY A 1 89 ? 6.355 -13.510 -3.419 1.00 97.69 89 GLY A O 1
ATOM 654 N N . LEU A 1 90 ? 4.356 -13.719 -2.427 1.00 98.19 90 LEU A N 1
ATOM 655 C CA . LEU A 1 90 ? 3.691 -14.381 -3.549 1.00 98.19 90 LEU A CA 1
ATOM 656 C C . LEU A 1 90 ? 3.673 -13.499 -4.803 1.00 98.19 90 LEU A C 1
ATOM 658 O O . LEU A 1 90 ? 3.937 -13.997 -5.893 1.00 98.19 90 LEU A O 1
ATOM 662 N N . VAL A 1 91 ? 3.413 -12.196 -4.656 1.00 97.81 91 VAL A N 1
ATOM 663 C CA . VAL A 1 91 ? 3.480 -11.242 -5.775 1.00 97.81 91 VAL A CA 1
ATOM 664 C C . VAL A 1 91 ? 4.901 -11.169 -6.337 1.00 97.81 91 VAL A C 1
ATOM 666 O O . VAL A 1 91 ? 5.085 -11.318 -7.541 1.00 97.81 91 VAL A O 1
ATOM 669 N N . VAL A 1 92 ? 5.910 -10.982 -5.481 1.00 96.69 92 VAL A N 1
ATOM 670 C CA . VAL A 1 92 ? 7.318 -10.864 -5.899 1.00 96.69 92 VAL A CA 1
ATOM 671 C C . VAL A 1 92 ? 7.819 -12.151 -6.557 1.00 96.69 92 VAL A C 1
ATOM 673 O O . VAL A 1 92 ? 8.353 -12.105 -7.663 1.00 96.69 92 VAL A O 1
ATOM 676 N N . ILE A 1 93 ? 7.614 -13.301 -5.911 1.00 97.38 93 ILE A N 1
ATOM 677 C CA . ILE A 1 93 ? 8.012 -14.614 -6.431 1.00 97.38 93 ILE A CA 1
ATOM 678 C C . ILE A 1 93 ? 7.268 -14.906 -7.733 1.00 97.38 93 ILE A C 1
ATOM 680 O O . ILE A 1 93 ? 7.893 -15.326 -8.700 1.00 97.38 93 ILE A O 1
ATOM 684 N N . GLY A 1 94 ? 5.960 -14.643 -7.788 1.00 97.50 94 GLY A N 1
ATOM 685 C CA . GLY A 1 94 ? 5.149 -14.846 -8.986 1.00 97.50 94 GLY A CA 1
ATOM 686 C C . GLY A 1 94 ? 5.638 -14.017 -10.172 1.00 97.50 94 GLY A C 1
ATOM 687 O O . GLY A 1 94 ? 5.760 -14.546 -11.272 1.00 97.50 94 GLY A O 1
ATOM 688 N N . VAL A 1 95 ? 5.993 -12.746 -9.952 1.00 95.88 95 VAL A N 1
ATOM 689 C CA . VAL A 1 95 ? 6.577 -11.886 -10.995 1.00 95.88 95 VAL A CA 1
ATOM 690 C C . VAL A 1 95 ? 7.886 -12.476 -11.518 1.00 95.88 95 VAL A C 1
ATOM 692 O O . VAL A 1 95 ? 8.039 -12.650 -12.725 1.00 95.88 95 VAL A O 1
ATOM 695 N N . VAL A 1 96 ? 8.811 -12.814 -10.615 1.00 95.62 96 VAL A N 1
ATOM 696 C CA . VAL A 1 96 ? 10.144 -13.317 -10.979 1.00 95.62 96 VAL A CA 1
ATOM 697 C C . VAL A 1 96 ? 10.061 -14.674 -11.682 1.00 95.62 96 VAL A C 1
ATOM 699 O O . VAL A 1 96 ? 10.763 -14.890 -12.666 1.00 95.62 96 VAL A O 1
ATOM 702 N N . ALA A 1 97 ? 9.200 -15.574 -11.205 1.00 96.69 97 ALA A N 1
ATOM 703 C CA . ALA A 1 97 ? 9.071 -16.925 -11.739 1.00 96.69 97 ALA A CA 1
ATOM 704 C C . ALA A 1 97 ? 8.346 -16.967 -13.091 1.00 96.69 97 ALA A C 1
ATOM 706 O O . ALA A 1 97 ? 8.742 -17.725 -13.972 1.00 96.69 97 ALA A O 1
ATOM 707 N N . LEU A 1 98 ? 7.284 -16.172 -13.266 1.00 95.94 98 LEU A N 1
ATOM 708 C CA . LEU A 1 98 ? 6.449 -16.227 -14.471 1.00 95.94 98 LEU A CA 1
ATOM 709 C C . LEU A 1 98 ? 6.971 -15.341 -15.601 1.00 95.94 98 LEU A C 1
ATOM 711 O O . LEU A 1 98 ? 6.699 -15.615 -16.770 1.00 95.94 98 LEU A O 1
ATOM 715 N N . LYS A 1 99 ? 7.689 -14.262 -15.276 1.00 93.31 99 LYS A N 1
ATOM 716 C CA . LYS A 1 99 ? 8.226 -13.347 -16.282 1.00 93.31 99 LYS A CA 1
ATOM 717 C C . LYS A 1 99 ? 9.545 -12.725 -15.820 1.00 93.31 99 LYS A C 1
ATOM 719 O O . LYS A 1 99 ? 9.573 -11.547 -15.457 1.00 93.31 99 LYS A O 1
ATOM 724 N N . PRO A 1 100 ? 10.644 -13.496 -15.847 1.00 90.06 100 PRO A N 1
ATOM 725 C CA . PRO A 1 100 ? 11.946 -12.977 -15.467 1.00 90.06 100 PRO A CA 1
ATOM 726 C C . PRO A 1 100 ? 12.336 -11.798 -16.362 1.00 90.06 100 PRO A C 1
ATOM 728 O O . PRO A 1 100 ? 12.124 -11.801 -17.579 1.00 90.06 100 PRO A O 1
ATOM 731 N N . ARG A 1 101 ? 12.913 -10.771 -15.741 1.00 93.12 101 ARG A N 1
ATOM 732 C CA . ARG A 1 101 ? 13.370 -9.563 -16.423 1.00 93.12 101 ARG A CA 1
ATOM 733 C C . ARG A 1 101 ? 14.533 -9.889 -17.384 1.00 93.12 101 ARG A C 1
ATOM 735 O O . ARG A 1 101 ? 15.555 -10.397 -16.924 1.00 93.12 101 ARG A O 1
ATOM 742 N N . PRO A 1 102 ? 14.424 -9.585 -18.692 1.00 92.44 102 PRO A N 1
ATOM 743 C CA . PRO A 1 102 ? 15.395 -10.039 -19.696 1.00 92.44 102 PRO A CA 1
ATOM 744 C C . PRO A 1 102 ? 16.750 -9.318 -19.644 1.00 92.44 102 PRO A C 1
ATOM 746 O O . PRO A 1 102 ? 17.739 -9.850 -20.130 1.00 92.44 102 PRO A O 1
ATOM 749 N N . ASP A 1 103 ? 16.816 -8.113 -19.075 1.00 92.94 103 ASP A N 1
ATOM 750 C CA . ASP A 1 103 ? 18.040 -7.315 -18.911 1.00 92.94 103 ASP A CA 1
ATOM 751 C C . ASP A 1 103 ? 18.668 -7.458 -17.517 1.00 92.94 103 ASP A C 1
ATOM 753 O O . ASP A 1 103 ? 19.566 -6.693 -17.173 1.00 92.94 103 ASP A O 1
ATOM 757 N N . LEU A 1 104 ? 18.222 -8.422 -16.699 1.00 92.19 104 LEU A N 1
ATOM 758 C CA . LEU A 1 104 ? 18.658 -8.534 -15.304 1.00 92.19 104 LEU A CA 1
ATOM 759 C C . LEU A 1 104 ? 20.175 -8.735 -15.165 1.00 92.19 104 LEU A C 1
ATOM 761 O O . LEU A 1 104 ? 20.776 -8.160 -14.264 1.00 92.19 104 LEU A O 1
ATOM 765 N N . SER A 1 105 ? 20.799 -9.496 -16.071 1.00 92.62 105 SER A N 1
ATOM 766 C CA . SER A 1 105 ? 22.254 -9.717 -16.087 1.00 92.62 105 SER A CA 1
ATOM 767 C C . SER A 1 105 ? 23.059 -8.471 -16.460 1.00 92.62 105 SER A C 1
ATOM 769 O O . SER A 1 105 ? 24.221 -8.360 -16.084 1.00 92.62 105 SER A O 1
ATOM 771 N N . SER A 1 106 ? 22.451 -7.546 -17.204 1.00 93.25 106 SER A N 1
ATOM 772 C CA . SER A 1 106 ? 23.074 -6.291 -17.641 1.00 93.25 106 SER A CA 1
ATOM 773 C C . SER A 1 106 ? 22.784 -5.136 -16.677 1.00 93.25 106 SER A C 1
ATOM 775 O O . SER A 1 106 ? 23.394 -4.072 -16.778 1.00 93.25 106 SER A O 1
ATOM 777 N N . TYR A 1 107 ? 21.833 -5.312 -15.755 1.00 93.06 107 TYR A N 1
ATOM 778 C CA . TYR A 1 107 ? 21.389 -4.262 -14.850 1.00 93.06 107 TYR A CA 1
ATOM 779 C C . TYR A 1 107 ? 22.395 -4.031 -13.711 1.00 93.06 107 TYR A C 1
ATOM 781 O O . TYR A 1 107 ? 22.824 -4.996 -13.075 1.00 93.06 107 TYR A O 1
ATOM 789 N N . PRO A 1 108 ? 22.744 -2.772 -13.370 1.00 94.62 108 PRO A N 1
ATOM 790 C CA . PRO A 1 108 ? 23.681 -2.496 -12.285 1.00 94.62 108 PRO A CA 1
ATOM 791 C C . PRO A 1 108 ? 23.171 -3.046 -10.945 1.00 94.62 108 PRO A C 1
ATOM 793 O O . PRO A 1 108 ? 22.222 -2.514 -10.357 1.00 94.62 108 PRO A O 1
ATOM 796 N N . VAL A 1 109 ? 23.818 -4.101 -10.438 1.00 94.81 109 VAL A N 1
ATOM 797 C CA . VAL A 1 109 ? 23.380 -4.838 -9.236 1.00 94.81 109 VAL A CA 1
ATOM 798 C C . VAL A 1 109 ? 23.209 -3.907 -8.038 1.00 94.81 109 VAL A C 1
ATOM 800 O O . VAL A 1 109 ? 22.177 -3.947 -7.372 1.00 94.81 109 VAL A O 1
ATOM 803 N N . LEU A 1 110 ? 24.168 -3.004 -7.804 1.00 96.06 110 LEU A N 1
ATOM 804 C CA . LEU A 1 110 ? 24.112 -2.058 -6.687 1.00 96.06 110 LEU A CA 1
ATOM 805 C C . LEU A 1 110 ? 22.878 -1.148 -6.757 1.00 96.06 110 LEU A C 1
ATOM 807 O O . LEU A 1 110 ? 22.247 -0.871 -5.736 1.00 96.06 110 LEU A O 1
ATOM 811 N N . ARG A 1 111 ? 22.494 -0.720 -7.964 1.00 95.12 111 ARG A N 1
ATOM 812 C CA . ARG A 1 111 ? 21.290 0.087 -8.169 1.00 95.12 111 ARG A CA 1
ATOM 813 C C . ARG A 1 111 ? 20.031 -0.725 -7.897 1.00 95.12 111 ARG A C 1
ATOM 815 O O . ARG A 1 111 ? 19.133 -0.214 -7.235 1.00 95.12 111 ARG A O 1
ATOM 822 N N . MET A 1 112 ? 19.963 -1.969 -8.377 1.00 95.38 112 MET A N 1
ATOM 823 C CA . MET A 1 112 ? 18.814 -2.846 -8.122 1.00 95.38 112 MET A CA 1
ATOM 824 C C . MET A 1 112 ? 18.643 -3.082 -6.621 1.00 95.38 112 MET A C 1
ATOM 826 O O . MET A 1 112 ? 17.570 -2.834 -6.079 1.00 95.38 112 MET A O 1
ATOM 830 N N . VAL A 1 113 ? 19.720 -3.471 -5.934 1.00 96.75 113 VAL A N 1
ATOM 831 C CA . VAL A 1 113 ? 19.724 -3.689 -4.482 1.00 96.75 113 VAL A CA 1
ATOM 832 C C . VAL A 1 113 ? 19.310 -2.423 -3.732 1.00 96.75 113 VAL A C 1
ATOM 834 O O . VAL A 1 113 ? 18.480 -2.505 -2.833 1.00 96.75 113 VAL A O 1
ATOM 837 N N . SER A 1 114 ? 19.811 -1.248 -4.125 1.00 97.00 114 SER A N 1
ATOM 838 C CA . SER A 1 114 ? 19.445 0.022 -3.482 1.00 97.00 114 SER A CA 1
ATOM 839 C C . SER A 1 114 ? 17.968 0.375 -3.676 1.00 97.00 114 SER A C 1
ATOM 841 O O . SER A 1 114 ? 17.301 0.768 -2.723 1.00 97.00 114 SER A O 1
ATOM 843 N N . VAL A 1 115 ? 17.433 0.200 -4.890 1.00 96.75 115 VAL A N 1
ATOM 844 C CA . VAL A 1 115 ? 16.018 0.461 -5.205 1.00 96.75 115 VAL A CA 1
ATOM 845 C C . VAL A 1 115 ? 15.103 -0.490 -4.436 1.00 96.75 115 VAL A C 1
ATOM 847 O O . VAL A 1 115 ? 14.181 -0.037 -3.754 1.00 96.75 115 VAL A O 1
ATOM 850 N N . LEU A 1 116 ? 15.376 -1.796 -4.501 1.00 96.81 116 LEU A N 1
ATOM 851 C CA . LEU A 1 116 ? 14.596 -2.815 -3.797 1.00 96.81 116 LEU A CA 1
ATOM 852 C C . LEU A 1 116 ? 14.711 -2.658 -2.278 1.00 96.81 116 LEU A C 1
ATOM 854 O O . LEU A 1 116 ? 13.707 -2.763 -1.578 1.00 96.81 116 LEU A O 1
ATOM 858 N N . GLY A 1 117 ? 15.906 -2.355 -1.770 1.00 98.00 117 GLY A N 1
ATOM 859 C CA . GLY A 1 117 ? 16.162 -2.117 -0.353 1.00 98.00 117 GLY A CA 1
ATOM 860 C C . GLY A 1 117 ? 15.415 -0.894 0.171 1.00 98.00 117 GLY A C 1
ATOM 861 O O . GLY A 1 117 ? 14.740 -0.982 1.194 1.00 98.00 117 GLY A O 1
ATOM 862 N N . LEU A 1 118 ? 15.456 0.228 -0.555 1.00 98.31 118 LEU A N 1
ATOM 863 C CA . LEU A 1 118 ? 14.746 1.449 -0.175 1.00 98.31 118 LEU A CA 1
ATOM 864 C C . LEU A 1 118 ? 13.223 1.253 -0.207 1.00 98.31 118 LEU A C 1
ATOM 866 O O . LEU A 1 118 ? 12.537 1.596 0.758 1.00 98.31 118 LEU A O 1
ATOM 870 N N . MET A 1 119 ? 12.683 0.657 -1.275 1.00 98.31 119 MET A N 1
ATOM 871 C CA . MET A 1 119 ? 11.253 0.336 -1.354 1.00 98.31 119 MET A CA 1
ATOM 872 C C . MET A 1 119 ? 10.836 -0.669 -0.272 1.00 98.31 119 MET A C 1
ATOM 874 O O . MET A 1 119 ? 9.799 -0.487 0.365 1.00 98.31 119 MET A O 1
ATOM 878 N N . GLY A 1 120 ? 11.654 -1.692 -0.016 1.00 98.12 120 GLY A N 1
ATOM 879 C CA . GLY A 1 120 ? 11.440 -2.680 1.040 1.00 98.12 120 GLY A CA 1
ATOM 880 C C . GLY A 1 120 ? 11.443 -2.060 2.438 1.00 98.12 120 GLY A C 1
ATOM 881 O O . GLY A 1 120 ? 10.576 -2.383 3.249 1.00 98.12 120 GLY A O 1
ATOM 882 N N . ALA A 1 121 ? 12.346 -1.115 2.710 1.00 98.38 121 ALA A N 1
ATOM 883 C CA . ALA A 1 121 ? 12.400 -0.389 3.976 1.00 98.38 121 ALA A CA 1
ATOM 884 C C . ALA A 1 121 ? 11.144 0.468 4.194 1.00 98.38 121 ALA A C 1
ATOM 886 O O . ALA A 1 121 ? 10.512 0.390 5.249 1.00 98.38 121 ALA A O 1
ATOM 887 N N . VAL A 1 122 ? 10.727 1.239 3.183 1.00 98.38 122 VAL A N 1
ATOM 888 C CA . VAL A 1 122 ? 9.505 2.059 3.255 1.00 98.38 122 VAL A CA 1
ATOM 889 C C . VAL A 1 122 ? 8.259 1.182 3.398 1.00 98.38 122 VAL A C 1
ATOM 891 O O . VAL A 1 122 ? 7.373 1.496 4.197 1.00 98.38 122 VAL A O 1
ATOM 894 N N . LEU A 1 123 ? 8.208 0.049 2.691 1.00 98.38 123 LEU A N 1
ATOM 895 C CA . LEU A 1 123 ? 7.154 -0.952 2.832 1.00 98.38 123 LEU A CA 1
ATOM 896 C C . LEU A 1 123 ? 7.104 -1.506 4.260 1.00 98.38 123 LEU A C 1
ATOM 898 O O . LEU A 1 123 ? 6.040 -1.502 4.875 1.00 98.38 123 LEU A O 1
ATOM 902 N N . ALA A 1 124 ? 8.240 -1.932 4.814 1.00 97.94 124 ALA A N 1
ATOM 903 C CA . ALA A 1 124 ? 8.329 -2.473 6.167 1.00 97.94 124 ALA A CA 1
ATOM 904 C C . ALA A 1 124 ? 7.882 -1.453 7.226 1.00 97.94 124 ALA A C 1
ATOM 906 O O . ALA A 1 124 ? 7.086 -1.789 8.105 1.00 97.94 124 ALA A O 1
ATOM 907 N N . VAL A 1 125 ? 8.316 -0.192 7.111 1.00 97.62 125 VAL A N 1
ATOM 908 C CA . VAL A 1 125 ? 7.876 0.899 7.996 1.00 97.62 125 VAL A CA 1
ATOM 909 C C . VAL A 1 125 ? 6.369 1.125 7.868 1.00 97.62 125 VAL A C 1
ATOM 911 O O . VAL A 1 125 ? 5.657 1.147 8.875 1.00 97.62 125 VAL A O 1
ATOM 914 N N . GLY A 1 126 ? 5.855 1.238 6.641 1.00 97.19 126 GLY A N 1
ATOM 915 C CA . GLY A 1 126 ? 4.431 1.436 6.387 1.00 97.19 126 GLY A CA 1
ATOM 916 C C . GLY A 1 126 ? 3.574 0.292 6.938 1.00 97.19 126 GLY A C 1
ATOM 917 O O . GLY A 1 126 ? 2.570 0.543 7.608 1.00 97.19 126 GLY A O 1
ATOM 918 N N . LEU A 1 127 ? 3.998 -0.960 6.745 1.00 96.94 127 LEU A N 1
ATOM 919 C CA . LEU A 1 127 ? 3.337 -2.146 7.289 1.00 96.94 127 LEU A CA 1
ATOM 920 C C . LEU A 1 127 ? 3.412 -2.204 8.815 1.00 96.94 127 LEU A C 1
ATOM 922 O O . LEU A 1 127 ? 2.393 -2.460 9.456 1.00 96.94 127 LEU A O 1
ATOM 926 N N . GLY A 1 128 ? 4.567 -1.906 9.412 1.00 96.19 128 GLY A N 1
ATOM 927 C CA . GLY A 1 128 ? 4.733 -1.851 10.865 1.00 96.19 128 GLY A CA 1
ATOM 928 C C . GLY A 1 128 ? 3.801 -0.825 11.514 1.00 96.19 128 GLY A C 1
ATOM 929 O O . GLY A 1 128 ? 3.171 -1.096 12.537 1.00 96.19 128 GLY A O 1
ATOM 930 N N . ILE A 1 129 ? 3.627 0.331 10.870 1.00 94.81 129 ILE A N 1
ATOM 931 C CA . ILE A 1 129 ? 2.681 1.369 11.290 1.00 94.81 129 ILE A CA 1
ATOM 932 C C . ILE A 1 129 ? 1.224 0.916 11.095 1.00 94.81 129 ILE A C 1
ATOM 934 O O . ILE A 1 129 ? 0.373 1.141 11.966 1.00 94.81 129 ILE A O 1
ATOM 938 N N . ARG A 1 130 ? 0.913 0.285 9.956 1.00 94.31 130 ARG A N 1
ATOM 939 C CA . ARG A 1 130 ? -0.444 -0.144 9.584 1.00 94.31 130 ARG A CA 1
ATOM 940 C C . ARG A 1 130 ? -0.954 -1.274 10.471 1.00 94.31 130 ARG A C 1
ATOM 942 O O . ARG A 1 130 ? -2.089 -1.219 10.947 1.00 94.31 130 ARG A O 1
ATOM 949 N N . LEU A 1 131 ? -0.103 -2.265 10.716 1.00 94.25 131 LEU A N 1
ATOM 950 C CA . LEU A 1 131 ? -0.391 -3.464 11.499 1.00 94.25 131 LEU A CA 1
ATOM 951 C C . LEU A 1 131 ? -0.145 -3.271 13.000 1.00 94.25 131 LEU A C 1
ATOM 953 O O . LEU A 1 131 ? -0.403 -4.197 13.772 1.00 94.25 131 LEU A O 1
ATOM 957 N N . ARG A 1 132 ? 0.296 -2.074 13.424 1.00 93.88 132 ARG A N 1
ATOM 958 C CA . ARG A 1 132 ? 0.525 -1.736 14.832 1.00 93.88 132 ARG A CA 1
ATOM 959 C C . ARG A 1 132 ? -0.698 -2.115 15.689 1.00 93.88 132 ARG A C 1
ATOM 961 O O . ARG A 1 132 ? -1.814 -1.714 15.340 1.00 93.88 132 ARG A O 1
ATOM 968 N N . PRO A 1 133 ? -0.512 -2.858 16.798 1.00 91.19 133 PRO A N 1
ATOM 969 C CA . PRO A 1 133 ? -1.614 -3.238 17.674 1.00 91.19 133 PRO A CA 1
ATOM 970 C C . PRO A 1 133 ? -2.360 -2.027 18.242 1.00 91.19 133 PRO A C 1
ATOM 972 O O . PRO A 1 133 ? -1.736 -1.018 18.565 1.00 91.19 133 PRO A O 1
ATOM 975 N N . LEU A 1 134 ? -3.682 -2.154 18.400 1.00 88.69 134 LEU A N 1
ATOM 976 C CA . LEU A 1 134 ? -4.552 -1.068 18.874 1.00 88.69 134 LEU A CA 1
ATOM 977 C C . LEU A 1 134 ? -4.264 -0.640 20.320 1.00 88.69 134 LEU A C 1
ATOM 979 O O . LEU A 1 134 ? -4.483 0.516 20.650 1.00 88.69 134 LEU A O 1
ATOM 983 N N . TYR A 1 135 ? -3.736 -1.543 21.153 1.00 86.19 135 TYR A N 1
ATOM 984 C CA . TYR A 1 135 ? -3.388 -1.251 22.548 1.00 86.19 135 TYR A CA 1
ATOM 985 C C . TYR A 1 135 ? -2.112 -0.404 22.700 1.00 86.19 135 TYR A C 1
ATOM 987 O O . TYR A 1 135 ? -1.780 0.016 23.803 1.00 86.19 135 TYR A O 1
ATOM 995 N N . ARG A 1 136 ? -1.346 -0.172 21.622 1.00 90.31 136 ARG A N 1
ATOM 996 C CA . ARG A 1 136 ? -0.157 0.690 21.677 1.00 90.31 136 ARG A CA 1
ATOM 997 C C . ARG A 1 136 ? -0.554 2.151 21.474 1.00 90.31 136 ARG A C 1
ATOM 999 O O . ARG A 1 136 ? -1.358 2.451 20.596 1.00 90.31 136 ARG A O 1
ATOM 1006 N N . ALA A 1 137 ? 0.102 3.053 22.209 1.00 91.31 137 ALA A N 1
ATOM 1007 C CA . ALA A 1 137 ? -0.115 4.496 22.110 1.00 91.31 137 ALA A CA 1
ATOM 1008 C C . ALA A 1 137 ? -0.077 4.995 20.649 1.00 91.31 137 ALA A C 1
ATOM 1010 O O . ALA A 1 137 ? 0.776 4.544 19.873 1.00 91.31 137 ALA A O 1
ATOM 1011 N N . PRO A 1 138 ? -0.960 5.924 20.245 1.00 90.56 138 PRO A N 1
ATOM 1012 C CA . PRO A 1 138 ? -0.999 6.440 18.880 1.00 90.56 138 PRO A CA 1
ATOM 1013 C C . PRO A 1 138 ? 0.358 7.025 18.454 1.00 90.56 138 PRO A C 1
ATOM 1015 O O . PRO A 1 138 ? 1.057 7.645 19.244 1.00 90.56 138 PRO A O 1
ATOM 1018 N N . LEU A 1 139 ? 0.745 6.841 17.183 1.00 93.88 139 LEU A N 1
ATOM 1019 C CA . LEU A 1 139 ? 1.912 7.554 16.630 1.00 93.88 139 LEU A CA 1
ATOM 1020 C C . LEU A 1 139 ? 1.615 9.053 16.570 1.00 93.88 139 LEU A C 1
ATOM 1022 O O . LEU A 1 139 ? 0.468 9.409 16.265 1.00 93.88 139 LEU A O 1
ATOM 1026 N N . SER A 1 140 ? 2.645 9.881 16.757 1.00 96.06 140 SER A N 1
ATOM 1027 C CA . SER A 1 140 ? 2.575 11.324 16.520 1.00 96.06 140 SER A CA 1
ATOM 1028 C C . SER A 1 140 ? 2.154 11.625 15.079 1.00 96.06 140 SER A C 1
ATOM 1030 O O . SER A 1 140 ? 2.398 10.833 14.160 1.00 96.06 140 SER A O 1
ATOM 1032 N N . LEU A 1 141 ? 1.499 12.770 14.877 1.00 95.25 141 LEU A N 1
ATOM 1033 C CA . LEU A 1 141 ? 1.045 13.192 13.553 1.00 95.25 141 LEU A CA 1
ATOM 1034 C C . LEU A 1 141 ? 2.224 13.303 12.578 1.00 95.25 141 LEU A C 1
ATOM 1036 O O . LEU A 1 141 ? 2.142 12.767 11.479 1.00 95.25 141 LEU A O 1
ATOM 1040 N N . SER A 1 142 ? 3.342 13.887 13.016 1.00 97.25 142 SER A N 1
ATOM 1041 C CA . SER A 1 142 ? 4.549 14.056 12.202 1.00 97.25 142 SER A CA 1
ATOM 1042 C C . SER A 1 142 ? 5.069 12.728 11.659 1.00 97.25 142 SER A C 1
ATOM 1044 O O . SER A 1 142 ? 5.294 12.604 10.460 1.00 97.25 142 SER A O 1
ATOM 1046 N N . LEU A 1 143 ? 5.176 11.696 12.503 1.00 96.12 143 LEU A N 1
ATOM 1047 C CA . LEU A 1 143 ? 5.673 10.388 12.072 1.00 96.12 143 LEU A CA 1
ATOM 1048 C C . LEU A 1 143 ? 4.713 9.700 11.089 1.00 96.12 143 LEU A C 1
ATOM 1050 O O . LEU A 1 143 ? 5.149 9.056 10.137 1.00 96.12 143 LEU A O 1
ATOM 1054 N N . ARG A 1 144 ? 3.396 9.864 11.282 1.00 95.38 144 ARG A N 1
ATOM 1055 C CA . ARG A 1 144 ? 2.395 9.363 10.326 1.00 95.38 144 ARG A CA 1
ATOM 1056 C C . ARG A 1 144 ? 2.497 10.072 8.982 1.00 95.38 144 ARG A C 1
ATOM 1058 O O . ARG A 1 144 ? 2.427 9.399 7.957 1.00 95.38 144 ARG A O 1
ATOM 1065 N N . SER A 1 145 ? 2.647 11.394 8.993 1.00 96.19 145 SER A N 1
ATOM 1066 C CA . SER A 1 145 ? 2.787 12.201 7.783 1.00 96.19 145 SER A CA 1
ATOM 1067 C C . SER A 1 145 ? 4.065 11.844 7.036 1.00 96.19 145 SER A C 1
ATOM 1069 O O . SER A 1 145 ? 3.995 11.571 5.845 1.00 96.19 145 SER A O 1
ATOM 1071 N N . VAL A 1 146 ? 5.201 11.731 7.732 1.00 97.88 146 VAL A N 1
ATOM 1072 C CA . VAL A 1 146 ? 6.478 11.304 7.136 1.00 97.88 146 VAL A CA 1
ATOM 1073 C C . VAL A 1 146 ? 6.348 9.927 6.490 1.00 97.88 146 VAL A C 1
ATOM 1075 O O . VAL A 1 146 ? 6.780 9.753 5.357 1.00 97.88 146 VAL A O 1
ATOM 1078 N N . ALA A 1 147 ? 5.701 8.963 7.150 1.00 96.75 147 ALA A N 1
ATOM 1079 C CA . ALA A 1 147 ? 5.500 7.636 6.572 1.00 96.75 147 ALA A CA 1
ATOM 1080 C C . ALA A 1 147 ? 4.620 7.662 5.309 1.00 96.75 147 ALA A C 1
ATOM 1082 O O . ALA A 1 147 ? 4.938 6.996 4.327 1.00 96.75 147 ALA A O 1
ATOM 1083 N N . VAL A 1 148 ? 3.530 8.437 5.313 1.00 96.62 148 VAL A N 1
ATOM 1084 C CA . VAL A 1 148 ? 2.667 8.614 4.130 1.00 96.62 148 VAL A CA 1
ATOM 1085 C C . VAL A 1 148 ? 3.432 9.283 2.992 1.00 96.62 148 VAL A C 1
ATOM 1087 O O . VAL A 1 148 ? 3.390 8.798 1.865 1.00 96.62 148 VAL A O 1
ATOM 1090 N N . ILE A 1 149 ? 4.153 10.364 3.288 1.00 97.69 149 ILE A N 1
ATOM 1091 C CA . ILE A 1 149 ? 4.969 11.083 2.309 1.00 97.69 149 ILE A CA 1
ATOM 1092 C C . ILE A 1 149 ? 6.020 10.137 1.730 1.00 97.69 149 ILE A C 1
ATOM 1094 O O . ILE A 1 149 ? 6.129 10.044 0.515 1.00 97.69 149 ILE A O 1
ATOM 1098 N N . ALA A 1 150 ? 6.728 9.368 2.559 1.00 98.19 150 ALA A N 1
ATOM 1099 C CA . ALA A 1 150 ? 7.721 8.403 2.095 1.00 98.19 150 ALA A CA 1
ATOM 1100 C C . ALA A 1 150 ? 7.113 7.343 1.160 1.00 98.19 150 ALA A C 1
ATOM 1102 O O . ALA A 1 150 ? 7.680 7.077 0.103 1.00 98.19 150 ALA A O 1
ATOM 1103 N N . LEU A 1 151 ? 5.939 6.789 1.497 1.00 98.31 151 LEU A N 1
ATOM 1104 C CA . LEU A 1 151 ? 5.232 5.812 0.655 1.00 98.31 151 LEU A CA 1
ATOM 1105 C C . LEU A 1 151 ? 4.876 6.361 -0.738 1.00 98.31 151 LEU A C 1
ATOM 1107 O O . LEU A 1 151 ? 4.841 5.593 -1.696 1.00 98.31 151 LEU A O 1
ATOM 1111 N N . LEU A 1 152 ? 4.607 7.663 -0.856 1.00 97.94 152 LEU A N 1
ATOM 1112 C CA . LEU A 1 152 ? 4.212 8.301 -2.118 1.00 97.94 152 LEU A CA 1
ATOM 1113 C C . LEU A 1 152 ? 5.404 8.880 -2.893 1.00 97.94 152 LEU A C 1
ATOM 1115 O O . LEU A 1 152 ? 5.449 8.790 -4.116 1.00 97.94 152 LEU A O 1
ATOM 1119 N N . VAL A 1 153 ? 6.375 9.462 -2.190 1.00 98.12 153 VAL A N 1
ATOM 1120 C CA . VAL A 1 153 ? 7.489 10.211 -2.784 1.00 98.12 153 VAL A CA 1
ATOM 1121 C C . VAL A 1 153 ? 8.645 9.304 -3.187 1.00 98.12 153 VAL A C 1
ATOM 1123 O O . VAL A 1 153 ? 9.252 9.536 -4.227 1.00 98.12 153 VAL A O 1
ATOM 1126 N N . VAL A 1 154 ? 8.949 8.243 -2.434 1.00 98.25 154 VAL A N 1
ATOM 1127 C CA . VAL A 1 154 ? 10.082 7.361 -2.768 1.00 98.25 154 VAL A CA 1
ATOM 1128 C C . VAL A 1 154 ? 9.949 6.725 -4.162 1.00 98.25 154 VAL A C 1
ATOM 1130 O O . VAL A 1 154 ? 10.920 6.794 -4.917 1.00 98.25 154 VAL A O 1
ATOM 1133 N N . PRO A 1 155 ? 8.785 6.181 -4.577 1.00 98.19 155 PRO A N 1
ATOM 1134 C CA . PRO A 1 155 ? 8.606 5.706 -5.950 1.00 98.19 155 PRO A CA 1
ATOM 1135 C C . PRO A 1 155 ? 8.828 6.792 -7.014 1.00 98.19 155 PRO A C 1
ATOM 1137 O O . PRO A 1 155 ? 9.411 6.501 -8.056 1.00 98.19 155 PRO A O 1
ATOM 1140 N N . LEU A 1 156 ? 8.427 8.043 -6.745 1.00 98.00 156 LEU A N 1
ATOM 1141 C CA . LEU A 1 156 ? 8.650 9.175 -7.655 1.00 98.00 156 LEU A CA 1
ATOM 1142 C C . LEU A 1 156 ? 10.136 9.508 -7.791 1.00 98.00 156 LEU A C 1
ATOM 1144 O O . LEU A 1 156 ? 10.616 9.684 -8.906 1.00 98.00 156 LEU A O 1
ATOM 1148 N N . LEU A 1 157 ? 10.871 9.552 -6.676 1.00 97.69 157 LEU A N 1
ATOM 1149 C CA . LEU A 1 157 ? 12.312 9.817 -6.685 1.00 97.69 157 LEU A CA 1
ATOM 1150 C C . LEU A 1 157 ? 13.078 8.726 -7.439 1.00 97.69 157 LEU A C 1
ATOM 1152 O O . LEU A 1 157 ? 13.987 9.024 -8.208 1.00 97.69 157 LEU A O 1
ATOM 1156 N N . ILE A 1 158 ? 12.684 7.462 -7.263 1.00 97.00 158 ILE A N 1
ATOM 1157 C CA . ILE A 1 158 ? 13.285 6.339 -7.989 1.00 97.00 158 ILE A CA 1
ATOM 1158 C C . ILE A 1 158 ? 12.971 6.440 -9.486 1.00 97.00 158 ILE A C 1
ATOM 1160 O O . ILE A 1 158 ? 13.875 6.287 -10.306 1.00 97.00 158 ILE A O 1
ATOM 1164 N N . ALA A 1 159 ? 11.722 6.733 -9.852 1.00 96.50 159 ALA A N 1
ATOM 1165 C CA . ALA A 1 159 ? 11.312 6.876 -11.247 1.00 96.50 159 ALA A CA 1
ATOM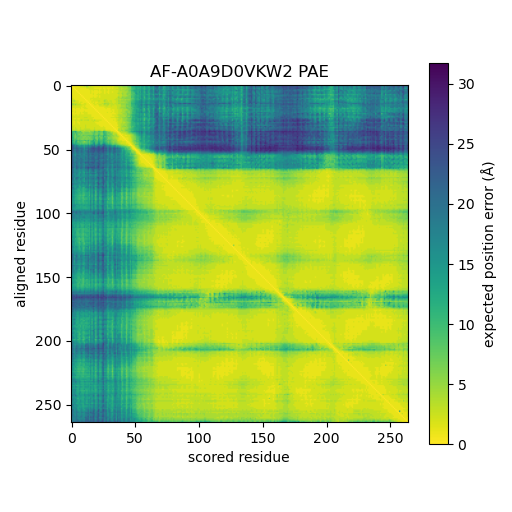 1166 C C . ALA A 1 159 ? 11.951 8.082 -11.957 1.00 96.50 159 ALA A C 1
ATOM 1168 O O . ALA A 1 159 ? 12.228 8.001 -13.149 1.00 96.50 159 ALA A O 1
ATOM 1169 N N . GLY A 1 160 ? 12.197 9.176 -11.233 1.00 95.75 160 GLY A N 1
ATOM 1170 C CA . GLY A 1 160 ? 12.853 10.379 -11.750 1.00 95.75 160 GLY A CA 1
ATOM 1171 C C . GLY A 1 160 ? 14.384 10.319 -11.764 1.00 95.75 160 GLY A C 1
ATOM 1172 O O . GLY A 1 160 ? 15.019 11.249 -12.256 1.00 95.75 160 GLY A O 1
ATOM 1173 N N . SER A 1 161 ? 14.992 9.260 -11.221 1.00 94.25 161 SER A N 1
ATOM 1174 C CA . SER A 1 161 ? 16.447 9.082 -11.272 1.00 94.25 161 SER A CA 1
ATOM 1175 C C . SER A 1 161 ? 16.936 8.834 -12.706 1.00 94.25 161 SER A C 1
ATOM 1177 O O . SER A 1 161 ? 16.184 8.345 -13.549 1.00 94.25 161 SER A O 1
ATOM 1179 N N . ALA A 1 162 ? 18.204 9.159 -12.988 1.00 88.19 162 ALA A N 1
ATOM 1180 C CA . ALA A 1 162 ? 18.823 8.950 -14.303 1.00 88.19 162 ALA A CA 1
ATOM 1181 C C . ALA A 1 162 ? 18.660 7.501 -14.784 1.00 88.19 162 ALA A C 1
ATOM 1183 O O . ALA A 1 162 ? 18.544 6.603 -13.959 1.00 88.19 162 ALA A O 1
ATOM 1184 N N . GLU A 1 163 ? 18.688 7.236 -16.088 1.00 89.50 163 GLU A N 1
ATOM 1185 C CA . GLU A 1 163 ? 18.536 5.874 -16.619 1.00 89.50 163 GLU A CA 1
ATOM 1186 C C . GLU A 1 163 ? 19.560 4.898 -16.020 1.00 89.50 163 GLU A C 1
ATOM 1188 O O . GLU A 1 163 ? 20.718 5.243 -15.790 1.00 89.50 163 GLU A O 1
ATOM 1193 N N . ALA A 1 164 ? 19.122 3.675 -15.705 1.00 82.75 164 ALA A N 1
ATOM 1194 C CA . ALA A 1 164 ? 20.009 2.648 -15.147 1.00 82.75 164 ALA A CA 1
ATOM 1195 C C . ALA A 1 164 ? 20.988 2.104 -16.177 1.00 82.75 164 ALA A C 1
ATOM 1197 O O . ALA A 1 164 ? 22.116 1.766 -15.831 1.00 82.75 164 ALA A O 1
ATOM 1198 N N . ILE A 1 165 ? 20.529 2.008 -17.421 1.00 83.00 165 ILE A N 1
ATOM 1199 C CA . ILE A 1 165 ? 21.297 1.514 -18.546 1.00 83.00 165 ILE A CA 1
ATOM 1200 C C . ILE A 1 165 ? 20.929 2.387 -19.735 1.00 83.00 165 ILE A C 1
ATOM 1202 O O . ILE A 1 165 ? 19.771 2.412 -20.150 1.00 83.00 165 ILE A O 1
ATOM 1206 N N . THR A 1 166 ? 21.908 3.088 -20.289 1.00 80.31 166 THR A N 1
ATOM 1207 C CA . THR A 1 166 ? 21.749 3.790 -21.559 1.00 80.31 166 THR A CA 1
ATOM 1208 C C . THR A 1 166 ? 22.096 2.827 -22.695 1.00 80.31 166 THR A C 1
ATOM 1210 O O . THR A 1 166 ? 23.063 2.072 -22.621 1.00 80.31 166 THR A O 1
ATOM 1213 N N . GLY A 1 167 ? 21.283 2.796 -23.753 1.00 74.62 167 GLY A N 1
ATOM 1214 C CA . GLY A 1 167 ? 21.626 2.070 -24.984 1.00 74.62 167 GLY A CA 1
ATOM 1215 C C . GLY A 1 167 ? 21.337 0.560 -25.021 1.00 74.62 167 GLY A C 1
ATOM 1216 O O . GLY A 1 167 ? 21.525 -0.050 -26.071 1.00 74.62 167 GLY A O 1
ATOM 1217 N N . HIS A 1 168 ? 20.829 -0.067 -23.953 1.00 79.31 168 HIS A N 1
ATOM 1218 C CA . HIS A 1 168 ? 20.458 -1.488 -23.999 1.00 79.31 168 HIS A CA 1
ATOM 1219 C C . HIS A 1 168 ? 19.075 -1.681 -24.637 1.00 79.31 168 HIS A C 1
ATOM 1221 O O . HIS A 1 168 ? 18.076 -1.155 -24.151 1.00 79.31 168 HIS A O 1
ATOM 1227 N N . ALA A 1 169 ? 18.992 -2.475 -25.711 1.00 82.50 169 ALA A N 1
ATOM 1228 C CA . ALA A 1 169 ? 17.781 -2.601 -26.530 1.00 82.50 169 ALA A CA 1
ATOM 1229 C C . ALA A 1 169 ? 16.538 -3.079 -25.756 1.00 82.50 169 AL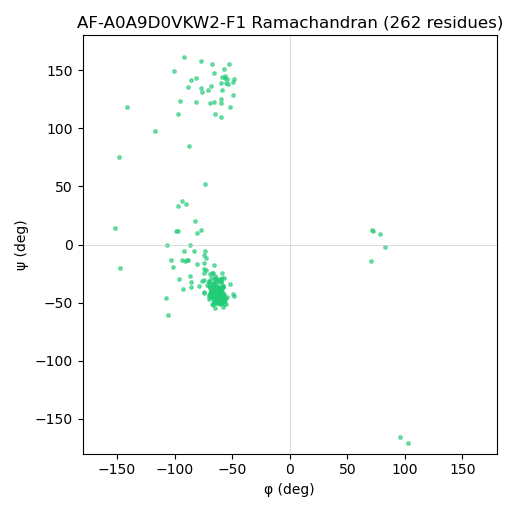A A C 1
ATOM 1231 O O . ALA A 1 169 ? 15.416 -2.756 -26.137 1.00 82.50 169 ALA A O 1
ATOM 1232 N N . ALA A 1 170 ? 16.711 -3.859 -24.684 1.00 76.06 170 ALA A N 1
ATOM 1233 C CA . ALA A 1 170 ? 15.598 -4.281 -23.826 1.00 76.06 170 ALA A CA 1
ATOM 1234 C C . ALA A 1 170 ? 15.073 -3.154 -22.919 1.00 76.06 170 ALA A C 1
ATOM 1236 O O . ALA A 1 170 ? 13.908 -3.187 -22.535 1.00 76.06 170 ALA A O 1
ATOM 1237 N N . SER A 1 171 ? 15.908 -2.160 -22.610 1.00 80.06 171 SER A N 1
ATOM 1238 C CA . SER A 1 171 ? 15.582 -1.041 -21.720 1.00 80.06 171 SER A CA 1
ATOM 1239 C C . SER A 1 171 ? 15.014 0.169 -22.466 1.00 80.06 171 SER A C 1
ATOM 1241 O O . SER A 1 171 ? 14.550 1.128 -21.847 1.00 80.06 171 SER A O 1
ATOM 1243 N N . MET A 1 172 ? 14.998 0.099 -23.799 1.00 85.00 172 MET A N 1
ATOM 1244 C CA . MET A 1 172 ? 14.347 1.072 -24.665 1.00 85.00 172 MET A CA 1
ATOM 1245 C C . MET A 1 172 ? 12.848 0.803 -24.757 1.00 85.00 172 MET A C 1
ATOM 1247 O O . MET A 1 172 ? 12.392 -0.340 -24.827 1.00 85.00 172 MET A O 1
ATOM 1251 N N . LEU A 1 173 ? 12.074 1.881 -24.820 1.00 87.69 173 LEU A N 1
ATOM 1252 C CA . LEU A 1 173 ? 10.654 1.812 -25.119 1.00 87.69 173 LEU A CA 1
ATOM 1253 C C . LEU A 1 173 ? 10.456 1.296 -26.553 1.00 87.69 173 LEU A C 1
ATOM 1255 O O . LEU A 1 173 ? 10.785 1.982 -27.519 1.00 87.69 173 LEU A O 1
ATOM 1259 N N . LYS A 1 174 ? 9.906 0.087 -26.692 1.00 86.12 174 LYS A N 1
ATOM 1260 C CA . LYS A 1 174 ? 9.529 -0.486 -27.988 1.00 86.12 174 LYS A CA 1
ATOM 1261 C C . LYS A 1 174 ? 8.040 -0.248 -28.224 1.00 86.12 174 LYS A C 1
ATOM 1263 O O . LYS A 1 174 ? 7.210 -0.832 -27.536 1.00 86.12 174 LYS A O 1
ATOM 1268 N N . GLY A 1 175 ? 7.709 0.589 -29.203 1.00 91.00 175 GLY A N 1
ATOM 1269 C CA . GLY A 1 175 ? 6.325 0.880 -29.580 1.00 91.00 175 GLY A CA 1
ATOM 1270 C C . GLY A 1 175 ? 5.744 2.142 -28.926 1.00 91.00 175 GLY A C 1
ATOM 1271 O O . GLY A 1 175 ? 6.489 2.987 -28.424 1.00 91.00 175 GLY A O 1
ATOM 1272 N N . PRO A 1 176 ? 4.412 2.318 -28.976 1.00 94.81 176 PRO A N 1
ATOM 1273 C CA . PRO A 1 176 ? 3.770 3.548 -28.535 1.00 94.81 176 PRO A CA 1
ATOM 1274 C C . PRO A 1 176 ? 3.880 3.728 -27.015 1.00 94.81 176 PRO A C 1
ATOM 1276 O O . PRO A 1 176 ? 3.654 2.801 -26.229 1.00 94.81 176 PRO A O 1
ATOM 1279 N N . PHE A 1 177 ? 4.195 4.957 -26.601 1.00 95.00 177 PHE A N 1
ATOM 1280 C CA . PHE A 1 177 ? 4.421 5.317 -25.199 1.00 95.00 177 PHE A CA 1
ATOM 1281 C C . PHE A 1 177 ? 3.216 5.025 -24.301 1.00 95.00 177 PHE A C 1
ATOM 1283 O O . PHE A 1 177 ? 3.348 4.301 -23.312 1.00 95.00 177 PHE A O 1
ATOM 1290 N N . TRP A 1 178 ? 2.040 5.546 -24.658 1.00 96.50 178 TRP A N 1
ATOM 1291 C CA . TRP A 1 178 ? 0.857 5.489 -23.796 1.00 96.50 178 TRP A CA 1
ATOM 1292 C C . TRP A 1 178 ? 0.337 4.072 -23.530 1.00 96.50 178 TRP A C 1
ATOM 1294 O O . TRP A 1 178 ? 0.144 3.750 -22.358 1.00 96.50 178 TRP A O 1
ATOM 1304 N N . PRO A 1 179 ? 0.167 3.189 -24.533 1.00 97.00 179 PRO A N 1
ATOM 1305 C CA . PRO A 1 179 ? -0.255 1.810 -24.282 1.00 97.00 179 PRO A CA 1
ATOM 1306 C C . PRO A 1 179 ? 0.730 1.048 -23.391 1.00 97.00 179 PRO A C 1
ATOM 1308 O O . PRO A 1 179 ? 0.322 0.322 -22.484 1.00 97.00 179 PRO A O 1
ATOM 1311 N N . THR A 1 180 ? 2.031 1.266 -23.597 1.00 95.00 180 THR A N 1
ATOM 1312 C CA . THR A 1 180 ? 3.079 0.620 -22.800 1.00 95.00 180 THR A CA 1
ATOM 1313 C C . THR A 1 180 ? 3.028 1.094 -21.346 1.00 95.00 180 THR A C 1
ATOM 1315 O O . THR A 1 180 ? 2.960 0.268 -20.436 1.00 95.00 180 THR A O 1
ATOM 1318 N N . ALA A 1 181 ? 2.975 2.409 -21.108 1.00 96.56 181 ALA A N 1
ATOM 1319 C CA . ALA A 1 181 ? 2.851 2.980 -19.765 1.00 96.56 181 ALA A CA 1
ATOM 1320 C C . ALA A 1 181 ? 1.553 2.540 -19.060 1.00 96.56 181 ALA A C 1
ATOM 1322 O O . ALA A 1 181 ? 1.595 2.151 -17.893 1.00 96.56 181 ALA A O 1
ATOM 1323 N N . ALA A 1 182 ? 0.422 2.525 -19.773 1.00 97.38 182 ALA A N 1
ATOM 1324 C CA . ALA A 1 182 ? -0.866 2.083 -19.241 1.00 97.38 182 ALA A CA 1
ATOM 1325 C C . ALA A 1 182 ? -0.850 0.602 -18.829 1.00 97.38 182 ALA A C 1
ATOM 1327 O O . ALA A 1 182 ? -1.390 0.251 -17.781 1.00 97.38 182 ALA A O 1
ATOM 1328 N N . SER A 1 183 ? -0.188 -0.263 -19.607 1.00 97.00 183 SER A N 1
ATOM 1329 C CA . SER A 1 183 ? -0.048 -1.683 -19.266 1.00 97.00 183 SER A CA 1
ATOM 1330 C C . SER A 1 183 ? 0.763 -1.895 -17.981 1.00 97.00 183 SER A C 1
ATOM 1332 O O . SER A 1 183 ? 0.357 -2.683 -17.127 1.00 97.00 183 SER A O 1
ATOM 1334 N N . CYS A 1 184 ? 1.851 -1.13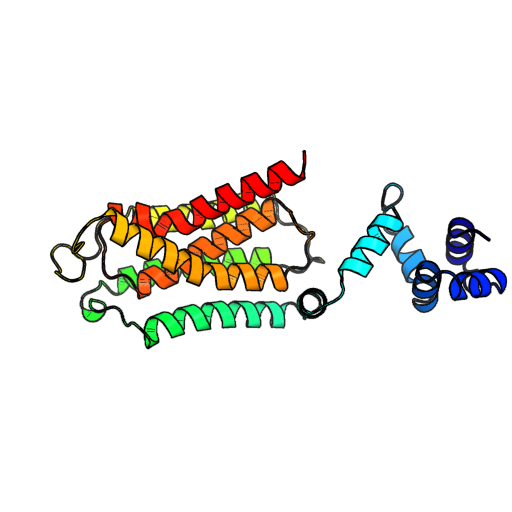7 -17.788 1.00 97.62 184 CYS A N 1
ATOM 1335 C CA . CYS A 1 184 ? 2.635 -1.158 -16.552 1.00 97.62 184 CYS A CA 1
ATOM 1336 C C . CYS A 1 184 ? 1.822 -0.619 -15.368 1.00 97.62 184 CYS A C 1
ATOM 1338 O O . CYS A 1 184 ? 1.802 -1.240 -14.307 1.00 97.62 184 CYS A O 1
ATOM 1340 N N . PHE A 1 185 ? 1.079 0.473 -15.555 1.00 98.25 185 PHE A N 1
ATOM 1341 C CA . PHE A 1 185 ? 0.207 1.016 -14.513 1.00 98.25 185 PHE A CA 1
ATOM 1342 C C . PHE A 1 185 ? -0.868 0.010 -14.079 1.00 98.25 185 PHE A C 1
ATOM 1344 O O . PHE A 1 185 ? -1.093 -0.187 -12.881 1.00 98.25 185 PHE A O 1
ATOM 1351 N N . LEU A 1 186 ? -1.513 -0.660 -15.040 1.00 98.19 186 LEU A N 1
ATOM 1352 C CA . LEU A 1 186 ? -2.516 -1.686 -14.766 1.00 98.19 186 LEU A CA 1
ATOM 1353 C C . LEU A 1 186 ? -1.894 -2.887 -14.048 1.00 98.19 186 LEU A C 1
ATOM 1355 O O . LEU A 1 186 ? -2.430 -3.341 -13.039 1.00 98.19 186 LEU A O 1
ATOM 1359 N N . PHE A 1 187 ? -0.739 -3.363 -14.514 1.00 98.12 187 PHE A N 1
ATOM 1360 C CA . PHE A 1 187 ? -0.016 -4.452 -13.863 1.00 98.12 187 PHE A CA 1
ATOM 1361 C C . PHE A 1 187 ? 0.353 -4.101 -12.414 1.00 98.12 187 PHE A C 1
ATOM 1363 O O . PHE A 1 187 ? 0.048 -4.862 -11.496 1.00 98.12 187 PHE A O 1
ATOM 1370 N N . GLY A 1 188 ? 0.938 -2.920 -12.187 1.00 98.25 188 GLY A N 1
ATOM 1371 C CA . GLY A 1 188 ? 1.277 -2.431 -10.850 1.00 98.25 188 GLY A CA 1
ATOM 1372 C C . GLY A 1 188 ? 0.049 -2.261 -9.956 1.00 98.25 188 GLY A C 1
ATOM 1373 O O . GLY A 1 188 ? 0.101 -2.585 -8.771 1.00 98.25 188 GLY A O 1
ATOM 1374 N N . THR A 1 189 ? -1.076 -1.823 -10.526 1.00 98.44 189 THR A N 1
ATOM 1375 C CA . THR A 1 189 ? -2.369 -1.742 -9.837 1.00 98.44 189 THR A CA 1
ATOM 1376 C C . THR A 1 189 ? -2.856 -3.117 -9.391 1.00 98.44 189 THR A C 1
ATOM 1378 O O . THR A 1 189 ? -3.246 -3.268 -8.239 1.00 98.44 189 THR A O 1
ATOM 1381 N N . VAL A 1 190 ? -2.814 -4.132 -10.256 1.00 98.19 190 VAL A N 1
ATOM 1382 C CA . VAL A 1 190 ? -3.241 -5.496 -9.904 1.00 98.19 190 VAL A CA 1
ATOM 138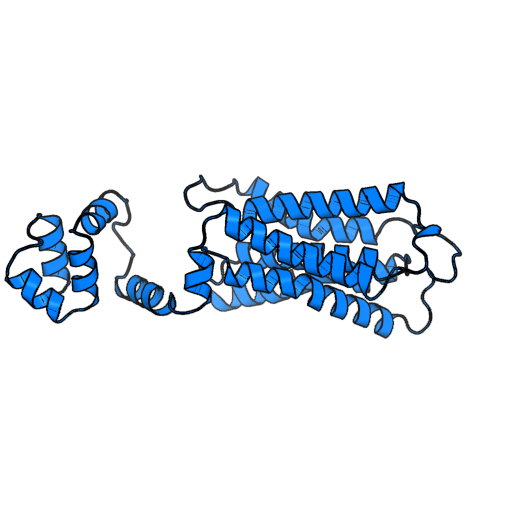3 C C . VAL A 1 190 ? -2.314 -6.093 -8.840 1.00 98.19 190 VAL A C 1
ATOM 1385 O O . VAL A 1 190 ? -2.788 -6.578 -7.811 1.00 98.19 190 VAL A O 1
ATOM 1388 N N . ALA A 1 191 ? -0.997 -5.985 -9.035 1.00 97.94 191 ALA A N 1
ATOM 1389 C CA . ALA A 1 191 ? 0.010 -6.498 -8.108 1.00 97.94 191 ALA A CA 1
ATOM 1390 C C . ALA A 1 191 ? -0.085 -5.839 -6.719 1.00 97.94 191 ALA A C 1
ATOM 1392 O O . ALA A 1 191 ? -0.148 -6.521 -5.696 1.00 97.94 191 ALA A O 1
ATOM 1393 N N . GLY A 1 192 ? -0.153 -4.506 -6.667 1.00 98.31 192 GLY A N 1
ATOM 1394 C CA . GLY A 1 192 ? -0.322 -3.760 -5.420 1.00 98.31 192 GLY A CA 1
ATOM 1395 C C . GLY A 1 192 ? -1.716 -3.917 -4.804 1.00 98.31 192 GLY A C 1
ATOM 1396 O O . GLY A 1 192 ? -1.868 -3.901 -3.580 1.00 98.31 192 GLY A O 1
ATOM 1397 N N . GLY A 1 193 ? -2.742 -4.083 -5.639 1.00 98.12 193 GLY A N 1
ATOM 1398 C CA . GLY A 1 193 ? -4.135 -4.248 -5.234 1.00 98.12 193 GLY A CA 1
ATOM 1399 C C . GLY A 1 193 ? -4.362 -5.515 -4.414 1.00 98.12 193 GLY A C 1
ATOM 1400 O O . GLY A 1 193 ? -5.150 -5.492 -3.469 1.00 98.12 193 GLY A O 1
ATOM 1401 N N . ALA A 1 194 ? -3.606 -6.583 -4.686 1.00 98.06 194 ALA A N 1
ATOM 1402 C CA . ALA A 1 194 ? -3.609 -7.790 -3.861 1.00 98.06 194 ALA A CA 1
ATOM 1403 C C . ALA A 1 194 ? -3.229 -7.488 -2.398 1.00 98.06 194 ALA A C 1
ATOM 1405 O O . ALA A 1 194 ? -3.926 -7.917 -1.473 1.00 98.06 194 ALA A O 1
ATOM 1406 N N . LEU A 1 195 ? -2.183 -6.678 -2.174 1.00 98.00 195 LEU A N 1
ATOM 1407 C CA . LEU A 1 195 ? -1.824 -6.225 -0.827 1.00 98.00 195 LEU A CA 1
ATOM 1408 C C . LEU A 1 195 ? -2.917 -5.329 -0.233 1.00 98.00 195 LEU A C 1
ATOM 1410 O O . LEU A 1 195 ? -3.271 -5.492 0.935 1.00 98.00 195 LEU A O 1
ATOM 1414 N N . TYR A 1 196 ? -3.453 -4.385 -1.010 1.00 97.38 196 TYR A N 1
ATOM 1415 C CA . TYR A 1 196 ? -4.517 -3.500 -0.531 1.00 97.38 196 TYR A CA 1
ATOM 1416 C C . TYR A 1 196 ? -5.726 -4.295 -0.027 1.00 97.38 196 TYR A C 1
ATOM 1418 O O . TYR A 1 196 ? -6.219 -4.040 1.073 1.00 97.38 196 TYR A O 1
ATOM 1426 N N . LEU A 1 197 ? -6.163 -5.299 -0.792 1.00 96.88 197 LEU A N 1
ATOM 1427 C CA . LEU A 1 197 ? -7.267 -6.178 -0.425 1.00 96.88 197 LEU A CA 1
ATOM 1428 C C . LEU A 1 197 ? -6.943 -6.985 0.837 1.00 96.88 197 LEU A C 1
ATOM 1430 O O . LEU A 1 197 ? -7.756 -7.020 1.762 1.00 96.88 197 LEU A O 1
ATOM 1434 N N . ALA A 1 198 ? -5.745 -7.569 0.923 1.00 97.00 198 ALA A N 1
ATOM 1435 C CA . ALA A 1 198 ? -5.305 -8.287 2.117 1.00 97.00 198 ALA A CA 1
ATOM 1436 C C . ALA A 1 198 ? -5.331 -7.382 3.360 1.00 97.00 198 ALA A C 1
ATOM 1438 O O . ALA A 1 198 ? -5.869 -7.762 4.402 1.00 97.00 198 ALA A O 1
ATOM 1439 N N . LEU A 1 199 ? -4.831 -6.148 3.249 1.00 96.19 199 LEU A N 1
ATOM 1440 C CA . LEU A 1 199 ? -4.884 -5.167 4.332 1.00 96.19 199 LEU A CA 1
ATOM 1441 C C . LEU A 1 199 ? -6.324 -4.785 4.685 1.00 96.19 199 LEU A C 1
ATOM 1443 O O . LEU A 1 199 ? -6.646 -4.716 5.868 1.00 96.19 199 LEU A O 1
ATOM 1447 N N . ALA A 1 200 ? -7.199 -4.584 3.700 1.00 94.25 200 ALA A N 1
ATOM 1448 C CA . ALA A 1 200 ? -8.605 -4.253 3.925 1.00 94.25 200 ALA A CA 1
ATOM 1449 C C . ALA A 1 200 ? -9.379 -5.380 4.638 1.00 94.25 200 ALA A C 1
ATOM 1451 O O . ALA A 1 200 ? -10.304 -5.098 5.408 1.00 94.25 200 ALA A O 1
ATOM 1452 N N . LEU A 1 201 ? -8.999 -6.641 4.406 1.00 94.88 201 LEU A N 1
ATOM 1453 C CA . LEU A 1 201 ? -9.556 -7.818 5.079 1.00 94.88 201 LEU A CA 1
ATOM 1454 C C . LEU A 1 201 ? -8.981 -8.023 6.487 1.00 94.88 201 LEU A C 1
ATOM 1456 O O . LEU A 1 201 ? -9.704 -8.439 7.388 1.00 94.88 201 LEU A O 1
ATOM 1460 N N . LEU A 1 202 ? -7.698 -7.716 6.690 1.00 95.12 202 LEU A N 1
ATOM 1461 C CA . LEU A 1 202 ? -7.007 -7.917 7.967 1.00 95.12 202 LEU A CA 1
ATOM 1462 C C . LEU A 1 202 ? -7.117 -6.712 8.910 1.00 95.12 202 LEU A C 1
ATOM 1464 O O . LEU A 1 202 ? -6.723 -6.813 10.071 1.00 95.12 202 LEU A O 1
ATOM 1468 N N . GLU A 1 203 ? -7.559 -5.543 8.453 1.00 91.44 203 GLU A N 1
ATOM 1469 C CA . GLU A 1 203 ? -7.576 -4.313 9.244 1.00 91.44 203 GLU A CA 1
ATOM 1470 C C . GLU A 1 203 ? -8.634 -4.315 10.364 1.00 91.44 203 GLU A C 1
ATOM 1472 O O . GLU A 1 203 ? -9.812 -4.583 10.139 1.00 91.44 203 GLU A O 1
ATOM 1477 N N . ARG A 1 204 ? -8.203 -3.917 11.574 1.00 87.94 204 ARG A N 1
ATOM 1478 C CA . ARG A 1 204 ? -9.060 -3.748 12.765 1.00 87.94 204 ARG A CA 1
ATOM 1479 C C . ARG A 1 204 ? -9.637 -2.340 12.938 1.00 87.94 204 ARG A C 1
ATOM 1481 O O . ARG A 1 204 ? -10.485 -2.128 13.795 1.00 87.94 204 ARG A O 1
ATOM 1488 N N . ARG A 1 205 ? -9.119 -1.350 12.210 1.00 84.88 205 ARG A N 1
ATOM 1489 C CA . ARG A 1 205 ? -9.549 0.046 12.366 1.00 84.88 205 ARG A CA 1
ATOM 1490 C C . ARG A 1 205 ? -10.902 0.268 11.677 1.00 84.88 205 ARG A C 1
ATOM 1492 O O . ARG A 1 205 ? -11.233 -0.477 10.749 1.00 84.88 205 ARG A O 1
ATOM 1499 N N . PRO A 1 206 ? -11.656 1.306 12.084 1.00 79.81 206 PRO A N 1
ATOM 1500 C CA . PRO A 1 206 ? -12.912 1.658 11.438 1.00 79.81 206 PRO A CA 1
ATOM 1501 C C . PRO A 1 206 ? -12.738 1.839 9.928 1.00 79.81 206 PRO A C 1
ATOM 1503 O O . PRO A 1 206 ? -11.760 2.441 9.463 1.00 79.81 206 PRO A O 1
ATOM 1506 N N . ARG A 1 207 ? -13.707 1.322 9.164 1.00 79.25 207 ARG A N 1
ATOM 1507 C CA . ARG A 1 207 ? -13.775 1.528 7.714 1.00 79.25 207 ARG A CA 1
ATOM 1508 C C . ARG A 1 207 ? -13.802 3.028 7.407 1.00 79.25 207 ARG A C 1
ATOM 1510 O O . ARG A 1 207 ? -14.369 3.817 8.154 1.00 79.25 207 ARG A O 1
ATOM 1517 N N . GLY A 1 208 ? -13.169 3.416 6.301 1.00 77.81 208 GLY A N 1
ATOM 1518 C CA . GLY A 1 208 ? -13.241 4.788 5.797 1.00 77.81 208 GLY A CA 1
ATOM 1519 C C . GLY A 1 208 ? -12.349 5.808 6.510 1.00 77.81 208 GLY A C 1
ATOM 1520 O O . GLY A 1 208 ? -12.449 6.996 6.211 1.00 77.81 208 GLY A O 1
ATOM 1521 N N . SER A 1 209 ? -11.441 5.398 7.406 1.00 86.69 209 SER A N 1
ATOM 1522 C CA . SER A 1 209 ? -10.437 6.342 7.916 1.00 86.69 209 SER A CA 1
ATOM 1523 C C . SER A 1 209 ? -9.587 6.883 6.753 1.00 86.69 209 SER A C 1
ATOM 1525 O O . SER A 1 209 ? -8.962 6.108 6.025 1.00 86.69 209 SER A O 1
ATOM 1527 N N . ALA A 1 210 ? -9.560 8.208 6.559 1.00 88.50 210 ALA A N 1
ATOM 1528 C CA . ALA A 1 210 ? -8.813 8.842 5.465 1.00 88.50 210 ALA A CA 1
ATOM 1529 C C . ALA A 1 210 ? -7.326 8.456 5.516 1.00 88.50 210 ALA A C 1
ATOM 1531 O O . ALA A 1 210 ? -6.741 8.039 4.522 1.00 88.50 210 ALA A O 1
ATOM 1532 N N . TRP A 1 211 ? -6.750 8.460 6.721 1.00 89.75 211 TRP A N 1
ATOM 1533 C CA . TRP A 1 211 ? -5.383 8.002 6.955 1.00 89.75 211 TRP A CA 1
ATOM 1534 C C . TRP A 1 211 ? -5.161 6.540 6.540 1.00 89.75 211 TRP A C 1
ATOM 1536 O O . TRP A 1 211 ? -4.175 6.233 5.871 1.00 89.75 211 TRP A O 1
ATOM 1546 N N . GLY A 1 212 ? -6.060 5.624 6.919 1.00 91.19 212 GLY A N 1
ATOM 1547 C CA . GLY A 1 212 ? -5.913 4.207 6.574 1.00 91.19 212 GLY A CA 1
ATOM 1548 C C . GLY A 1 212 ? -6.037 3.967 5.074 1.00 91.19 212 GLY A C 1
ATOM 1549 O O . GLY A 1 212 ? -5.335 3.143 4.494 1.00 91.19 212 GLY A O 1
ATOM 1550 N N . THR A 1 213 ? -6.885 4.769 4.446 1.00 92.81 213 THR A N 1
ATOM 1551 C CA . THR A 1 213 ? -7.138 4.753 3.014 1.00 92.81 213 THR A CA 1
ATOM 1552 C C . THR A 1 213 ? -5.909 5.212 2.221 1.00 92.81 213 THR A C 1
ATOM 1554 O O . THR A 1 213 ? -5.436 4.482 1.352 1.00 92.81 213 THR A O 1
ATOM 1557 N N . VAL A 1 214 ? -5.331 6.364 2.580 1.00 94.62 214 VAL A N 1
ATOM 1558 C CA . VAL A 1 214 ? -4.133 6.917 1.925 1.00 94.62 214 VAL A CA 1
ATOM 1559 C C . VAL A 1 214 ? -2.898 6.050 2.184 1.00 94.62 214 VAL A C 1
ATOM 1561 O O . VAL A 1 214 ? -2.152 5.754 1.256 1.00 94.62 214 VAL A O 1
ATOM 1564 N N . THR A 1 215 ? -2.690 5.573 3.418 1.00 95.75 215 THR A N 1
ATOM 1565 C CA . THR A 1 215 ? -1.576 4.646 3.708 1.00 95.75 215 THR A CA 1
ATOM 1566 C C . THR A 1 215 ? -1.720 3.322 2.964 1.00 95.75 215 THR A C 1
ATOM 1568 O O . THR A 1 215 ? -0.728 2.806 2.458 1.00 95.75 215 THR A O 1
ATOM 1571 N N . GLY A 1 216 ? -2.939 2.783 2.855 1.00 96.44 216 GLY A N 1
ATOM 1572 C CA . GLY A 1 216 ? -3.222 1.597 2.048 1.00 96.44 216 GLY A CA 1
ATOM 1573 C C . GLY A 1 216 ? -2.872 1.802 0.573 1.00 96.44 216 GLY A C 1
ATOM 1574 O O . GLY A 1 216 ? -2.212 0.947 -0.009 1.00 96.44 216 GLY A O 1
ATOM 1575 N N . ALA A 1 217 ? -3.246 2.945 -0.006 1.00 96.81 217 ALA A N 1
ATOM 1576 C CA . ALA A 1 217 ? -2.892 3.296 -1.381 1.00 96.81 217 ALA A CA 1
ATOM 1577 C C . ALA A 1 217 ? -1.378 3.469 -1.586 1.00 96.81 217 ALA A C 1
ATOM 1579 O O . ALA A 1 217 ? -0.829 2.997 -2.57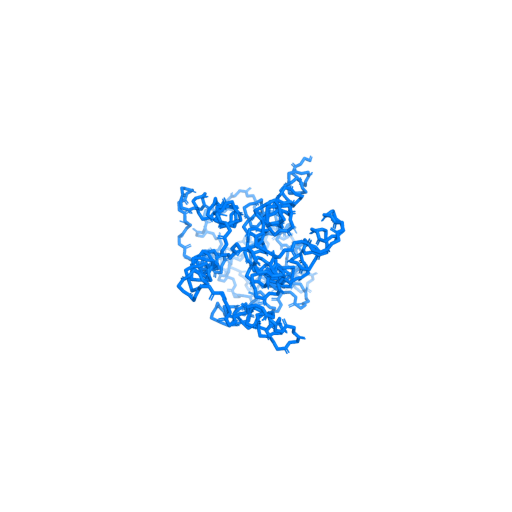6 1.00 96.81 217 ALA A O 1
ATOM 1580 N N . GLY A 1 218 ? -0.682 4.090 -0.630 1.00 97.94 218 GLY A N 1
ATOM 1581 C CA . GLY A 1 218 ? 0.777 4.203 -0.665 1.00 97.94 218 GLY A CA 1
ATOM 1582 C C . GLY A 1 218 ? 1.467 2.834 -0.633 1.00 97.94 218 GLY A C 1
ATOM 1583 O O . GLY A 1 218 ? 2.355 2.568 -1.436 1.00 97.94 218 GLY A O 1
ATOM 1584 N N . LEU A 1 219 ? 1.011 1.926 0.237 1.00 98.38 219 LEU A N 1
ATOM 1585 C CA . LEU A 1 219 ? 1.515 0.547 0.316 1.00 98.38 219 LEU A CA 1
ATOM 1586 C C . LEU A 1 219 ? 1.245 -0.246 -0.972 1.00 98.38 219 LEU A C 1
ATOM 1588 O O . LEU A 1 219 ? 2.130 -0.951 -1.456 1.00 98.38 219 LEU A O 1
ATOM 1592 N N . MET A 1 220 ? 0.049 -0.088 -1.545 1.00 98.00 220 MET A N 1
ATOM 1593 C CA . MET A 1 220 ? -0.303 -0.601 -2.872 1.00 98.00 220 MET A CA 1
ATOM 1594 C C . MET A 1 220 ? 0.657 -0.073 -3.942 1.00 98.00 220 MET A C 1
ATOM 1596 O O . MET A 1 220 ? 1.187 -0.857 -4.725 1.00 98.00 220 MET A O 1
ATOM 1600 N N . GLY A 1 221 ? 0.930 1.233 -3.938 1.00 98.25 221 GLY A N 1
ATOM 1601 C CA . GLY A 1 221 ? 1.887 1.870 -4.836 1.00 98.25 221 GLY A CA 1
ATOM 1602 C C . GLY A 1 221 ? 3.286 1.274 -4.723 1.00 98.25 221 GLY A C 1
ATOM 1603 O O . GLY A 1 221 ? 3.865 0.906 -5.742 1.00 98.25 221 GLY A O 1
ATOM 1604 N N . VAL A 1 222 ? 3.813 1.119 -3.505 1.00 98.56 222 VAL A N 1
ATOM 1605 C CA . VAL A 1 222 ? 5.156 0.561 -3.278 1.00 98.56 222 VAL A CA 1
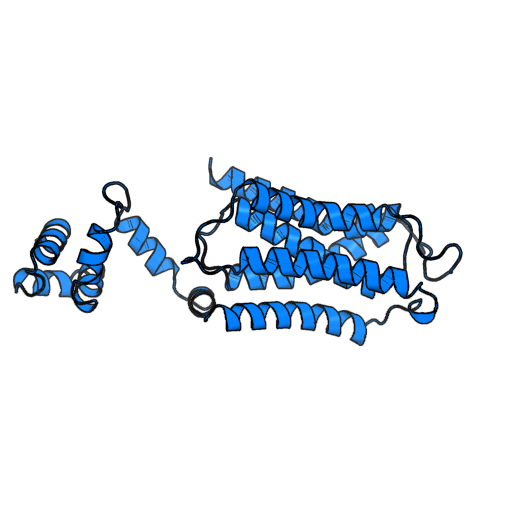ATOM 1606 C C . VAL A 1 222 ? 5.255 -0.897 -3.726 1.00 98.56 222 VAL A C 1
ATOM 1608 O O . VAL A 1 222 ? 6.206 -1.239 -4.423 1.00 98.56 222 VAL A O 1
ATOM 1611 N N . VAL A 1 223 ? 4.281 -1.756 -3.403 1.00 98.62 223 VAL A N 1
ATOM 1612 C CA . VAL A 1 223 ? 4.299 -3.160 -3.865 1.00 98.62 223 VAL A CA 1
ATOM 1613 C C . VAL A 1 223 ? 4.133 -3.266 -5.376 1.00 98.62 223 VAL A C 1
ATOM 1615 O O . VAL A 1 223 ? 4.858 -4.030 -6.011 1.00 98.62 223 VAL A O 1
ATOM 1618 N N . GLY A 1 224 ? 3.240 -2.470 -5.967 1.00 98.38 224 GLY A N 1
ATOM 1619 C CA . GLY A 1 224 ? 3.101 -2.390 -7.419 1.00 98.38 224 GLY A CA 1
ATOM 1620 C C . GLY A 1 224 ? 4.409 -1.968 -8.092 1.00 98.38 224 GLY A C 1
ATOM 1621 O O . GLY A 1 224 ? 4.820 -2.575 -9.075 1.00 98.38 224 GLY A O 1
ATOM 1622 N N . ASN A 1 225 ? 5.112 -0.987 -7.520 1.00 98.44 225 ASN A N 1
ATOM 1623 C CA . ASN A 1 225 ? 6.407 -0.532 -8.021 1.00 98.44 225 ASN A CA 1
ATOM 1624 C C . ASN A 1 225 ? 7.514 -1.580 -7.839 1.00 98.44 225 ASN A C 1
ATOM 1626 O O . ASN A 1 225 ? 8.291 -1.775 -8.766 1.00 98.44 225 ASN A O 1
ATOM 1630 N N . LEU A 1 226 ? 7.567 -2.295 -6.711 1.00 98.06 226 LEU A N 1
ATOM 1631 C CA . LEU A 1 226 ? 8.497 -3.415 -6.512 1.00 98.06 226 LEU A CA 1
ATOM 1632 C C . LEU A 1 226 ? 8.306 -4.498 -7.580 1.00 98.06 226 LEU A C 1
ATOM 1634 O O . LEU A 1 226 ? 9.272 -4.910 -8.220 1.00 98.06 226 LEU A O 1
ATOM 1638 N N . ALA A 1 227 ? 7.059 -4.914 -7.814 1.00 98.00 227 ALA A N 1
ATOM 1639 C CA . ALA A 1 227 ? 6.728 -5.871 -8.864 1.00 98.00 227 ALA A CA 1
ATOM 1640 C C . ALA A 1 227 ? 7.148 -5.347 -10.247 1.00 98.00 227 ALA A C 1
ATOM 1642 O O . ALA A 1 227 ? 7.771 -6.064 -11.024 1.00 98.00 227 ALA A O 1
ATOM 1643 N N . LEU A 1 228 ? 6.877 -4.074 -10.540 1.00 97.50 228 LEU A N 1
ATOM 1644 C CA . LEU A 1 228 ? 7.246 -3.459 -11.811 1.00 97.50 228 LEU A CA 1
ATOM 1645 C C . LEU A 1 228 ? 8.763 -3.334 -12.021 1.00 97.50 228 LEU A C 1
ATOM 1647 O O . LEU A 1 228 ? 9.213 -3.512 -13.148 1.00 97.50 228 LEU A O 1
ATOM 1651 N N . GLN A 1 229 ? 9.563 -3.096 -10.976 1.00 96.75 229 GLN A N 1
ATOM 1652 C CA . GLN A 1 229 ? 11.033 -3.087 -11.079 1.00 96.75 229 GLN A CA 1
ATOM 1653 C C . GLN A 1 229 ? 11.605 -4.465 -11.452 1.00 96.75 229 GLN A C 1
ATOM 1655 O O . GLN A 1 229 ? 12.638 -4.555 -12.122 1.00 96.75 229 GLN A O 1
ATOM 1660 N N . LEU A 1 230 ? 10.914 -5.533 -11.047 1.00 96.44 230 LEU A N 1
ATOM 1661 C CA . LEU A 1 230 ? 11.268 -6.921 -11.351 1.00 96.44 230 LEU A CA 1
ATOM 1662 C C . LEU A 1 230 ? 10.664 -7.429 -12.670 1.00 96.44 230 LEU A C 1
ATOM 1664 O O . LEU A 1 230 ? 11.088 -8.470 -13.156 1.00 96.44 230 LEU A O 1
ATOM 1668 N N . TYR A 1 231 ? 9.695 -6.711 -13.242 1.00 95.69 231 TYR A N 1
ATOM 1669 C CA . TYR A 1 231 ? 8.944 -7.113 -14.437 1.00 95.69 231 TYR A CA 1
ATOM 1670 C C . TYR A 1 231 ? 9.322 -6.313 -15.691 1.00 95.69 231 TYR A C 1
ATOM 1672 O O . TYR A 1 231 ? 9.471 -6.875 -16.777 1.00 95.69 231 TYR A O 1
ATOM 1680 N N . CYS A 1 232 ? 9.418 -4.986 -15.570 1.00 95.62 232 CYS A N 1
ATOM 1681 C CA . CYS A 1 232 ? 9.558 -4.074 -16.699 1.00 95.62 232 CYS A CA 1
ATOM 1682 C C . CYS A 1 232 ? 11.040 -3.749 -16.948 1.00 95.62 232 CYS A C 1
ATOM 1684 O O . CYS A 1 232 ? 11.707 -3.237 -16.044 1.00 95.62 232 CYS A O 1
ATOM 1686 N N . PRO A 1 233 ? 11.566 -4.000 -18.161 1.00 95.69 233 PRO A N 1
ATOM 1687 C CA . PRO A 1 233 ? 12.952 -3.685 -18.486 1.00 95.69 233 PRO A CA 1
ATOM 1688 C C . PRO A 1 233 ? 13.169 -2.204 -18.838 1.00 95.69 233 PRO A C 1
ATOM 1690 O O . PRO A 1 233 ? 14.305 -1.741 -18.818 1.00 95.69 233 PRO A O 1
ATOM 1693 N N . VAL A 1 234 ? 12.107 -1.447 -19.152 1.00 95.44 234 VAL A N 1
ATOM 1694 C CA . VAL A 1 234 ? 12.202 -0.049 -19.605 1.00 95.44 234 VAL A CA 1
ATOM 1695 C C . VAL A 1 234 ? 12.663 0.856 -18.465 1.00 95.44 234 VAL A C 1
ATOM 1697 O O . VAL A 1 234 ? 12.002 0.947 -17.433 1.00 95.44 234 VAL A O 1
ATOM 1700 N N . THR A 1 235 ? 13.777 1.564 -18.663 1.00 95.19 235 THR A N 1
ATOM 1701 C CA . THR A 1 235 ? 14.381 2.435 -17.635 1.00 95.19 235 THR A CA 1
ATOM 1702 C C . THR A 1 235 ? 14.205 3.927 -17.900 1.00 95.19 235 THR A C 1
ATOM 1704 O O . THR A 1 235 ? 14.655 4.731 -17.088 1.00 95.19 235 THR A O 1
ATOM 1707 N N . ALA A 1 236 ? 13.557 4.299 -19.007 1.00 94.56 236 ALA A N 1
ATOM 1708 C CA . ALA A 1 236 ? 13.308 5.691 -19.371 1.00 94.56 236 ALA A CA 1
ATOM 1709 C C . ALA A 1 236 ? 12.470 6.409 -18.285 1.00 94.56 236 ALA A C 1
ATOM 1711 O O . ALA A 1 236 ? 11.363 5.942 -17.982 1.00 94.56 236 ALA A O 1
ATOM 1712 N N . PRO A 1 237 ? 12.919 7.554 -17.729 1.00 95.38 237 PRO A N 1
ATOM 1713 C CA . PRO A 1 237 ? 12.237 8.222 -16.618 1.00 95.38 237 PRO A CA 1
ATOM 1714 C C . PRO A 1 237 ? 10.791 8.605 -16.927 1.00 95.38 237 PRO A C 1
ATOM 1716 O O . PRO A 1 237 ? 9.920 8.469 -16.076 1.00 95.38 237 PRO A O 1
ATOM 1719 N N . SER A 1 238 ? 10.493 9.017 -18.163 1.00 95.81 238 SER A N 1
ATOM 1720 C CA . SER A 1 238 ? 9.125 9.344 -18.587 1.00 95.81 238 SER A CA 1
ATOM 1721 C C . SER A 1 238 ? 8.177 8.144 -18.476 1.00 95.81 238 SER A C 1
ATOM 1723 O O . SER A 1 238 ? 7.045 8.293 -18.015 1.00 95.81 238 SER A O 1
ATOM 1725 N N . HIS A 1 239 ? 8.644 6.945 -18.839 1.00 96.81 239 HIS A N 1
ATOM 1726 C CA . HIS A 1 239 ? 7.877 5.708 -18.705 1.00 96.81 239 HIS A CA 1
ATOM 1727 C C . HIS A 1 239 ? 7.720 5.308 -17.236 1.00 96.81 239 HIS A C 1
ATOM 1729 O O . HIS A 1 239 ? 6.616 4.971 -16.811 1.00 96.81 239 HIS A O 1
ATOM 1735 N N . LEU A 1 240 ? 8.798 5.378 -16.450 1.00 97.12 240 LEU A N 1
ATOM 1736 C CA . LEU A 1 240 ? 8.757 5.054 -15.023 1.00 97.12 240 LEU A CA 1
ATOM 1737 C C . LEU A 1 240 ? 7.828 6.005 -14.258 1.00 97.12 240 LEU A C 1
ATOM 1739 O O . LEU A 1 240 ? 7.047 5.562 -13.419 1.00 97.12 240 LEU A O 1
ATOM 1743 N N . LEU A 1 241 ? 7.856 7.301 -14.566 1.00 97.38 241 LEU A N 1
ATOM 1744 C CA . LEU A 1 241 ? 6.968 8.280 -13.950 1.00 97.38 241 LEU A CA 1
ATOM 1745 C C . LEU A 1 241 ? 5.511 7.991 -14.320 1.00 97.38 241 LEU A C 1
ATOM 1747 O O . LEU A 1 241 ? 4.700 7.787 -13.422 1.00 97.38 241 LEU A O 1
ATOM 1751 N N . ALA A 1 242 ? 5.190 7.899 -15.614 1.00 96.69 242 ALA A N 1
ATOM 1752 C CA . ALA A 1 242 ? 3.811 7.734 -16.077 1.00 96.69 242 ALA A CA 1
ATOM 1753 C C . ALA A 1 242 ? 3.211 6.357 -15.741 1.00 96.69 242 ALA A C 1
ATOM 1755 O O . ALA A 1 242 ? 2.047 6.269 -15.354 1.00 96.69 242 ALA A O 1
ATOM 1756 N N . GLY A 1 243 ? 3.991 5.284 -15.896 1.00 95.56 243 GLY A N 1
ATOM 1757 C CA . GLY A 1 243 ? 3.522 3.905 -15.768 1.00 95.56 243 GLY A CA 1
ATOM 1758 C C . GLY A 1 243 ? 3.756 3.269 -14.398 1.00 95.56 243 GLY A C 1
ATOM 1759 O O . GLY A 1 243 ? 2.977 2.407 -14.003 1.00 95.56 243 GLY A O 1
ATOM 1760 N N . HIS A 1 244 ? 4.805 3.652 -13.660 1.00 97.81 244 HIS A N 1
ATOM 1761 C CA . HIS A 1 244 ? 5.145 3.007 -12.383 1.00 97.81 244 HIS A CA 1
ATOM 1762 C C . HIS A 1 244 ? 4.789 3.893 -11.185 1.00 97.81 244 HIS A C 1
ATOM 1764 O O . HIS A 1 244 ? 3.963 3.519 -10.346 1.00 97.81 244 HIS A O 1
ATOM 1770 N N . ALA A 1 245 ? 5.380 5.086 -11.094 1.00 97.12 245 ALA A N 1
ATOM 1771 C CA . ALA A 1 245 ? 5.266 5.920 -9.899 1.00 97.12 245 ALA A CA 1
ATOM 1772 C C . ALA A 1 245 ? 3.832 6.419 -9.654 1.00 97.12 245 ALA A C 1
ATOM 1774 O O . ALA A 1 245 ? 3.409 6.561 -8.504 1.00 97.12 245 ALA A O 1
ATOM 1775 N N . MET A 1 246 ? 3.047 6.604 -10.721 1.00 97.62 246 MET A N 1
ATOM 1776 C CA . MET A 1 246 ? 1.656 7.053 -10.621 1.00 97.62 246 MET A CA 1
ATOM 1777 C C . MET A 1 246 ? 0.714 6.058 -9.936 1.00 97.62 246 MET A C 1
ATOM 1779 O O . MET A 1 246 ? -0.341 6.483 -9.472 1.00 97.62 246 MET A O 1
ATOM 1783 N N . VAL A 1 247 ? 1.070 4.772 -9.799 1.00 97.75 247 VAL A N 1
ATOM 1784 C CA . VAL A 1 247 ? 0.202 3.773 -9.142 1.00 97.75 247 VAL A CA 1
ATOM 1785 C C . VAL A 1 247 ? -0.188 4.232 -7.732 1.00 97.75 247 VAL A C 1
ATOM 1787 O O . VAL A 1 247 ? -1.370 4.301 -7.409 1.00 97.75 247 VAL A O 1
ATOM 1790 N N . GLY A 1 248 ? 0.782 4.616 -6.898 1.00 94.62 248 GLY A N 1
ATOM 1791 C CA . GLY A 1 248 ? 0.493 5.068 -5.532 1.00 94.62 248 GLY A CA 1
ATOM 1792 C C . GLY A 1 248 ? -0.307 6.372 -5.491 1.00 94.62 248 GLY A C 1
ATOM 1793 O O . GLY A 1 248 ? -1.281 6.476 -4.747 1.00 94.62 248 GLY A O 1
ATOM 1794 N N . LEU A 1 249 ? 0.079 7.353 -6.314 1.00 96.62 249 LEU A N 1
ATOM 1795 C CA . LEU A 1 249 ? -0.540 8.681 -6.339 1.00 96.62 249 LEU A CA 1
ATOM 1796 C C . LEU A 1 249 ? -1.994 8.651 -6.815 1.00 96.62 249 LEU A C 1
ATOM 1798 O O . LEU A 1 249 ? -2.859 9.227 -6.158 1.00 96.62 249 LEU A O 1
ATOM 1802 N N . VAL A 1 250 ? -2.276 7.973 -7.932 1.00 97.94 250 VAL A N 1
ATOM 1803 C CA . VAL A 1 250 ? -3.632 7.894 -8.495 1.00 97.94 250 VAL A CA 1
ATOM 1804 C C . VAL A 1 250 ? -4.575 7.252 -7.486 1.00 97.94 250 VAL A C 1
ATOM 1806 O O . VAL A 1 250 ? -5.617 7.825 -7.174 1.00 97.94 250 VAL A O 1
ATOM 1809 N N . TRP A 1 251 ? -4.192 6.114 -6.904 1.00 97.75 251 TRP A N 1
ATOM 1810 C CA . TRP A 1 251 ? -5.043 5.420 -5.938 1.00 97.75 251 TRP A CA 1
ATOM 1811 C C . TRP A 1 251 ? -5.169 6.165 -4.606 1.00 97.75 251 TRP A C 1
ATOM 1813 O O . TRP A 1 251 ? -6.241 6.147 -4.001 1.00 97.75 251 TRP A O 1
ATOM 1823 N N . ALA A 1 252 ? -4.131 6.882 -4.163 1.00 96.25 252 ALA A N 1
ATOM 1824 C CA . ALA A 1 252 ? -4.221 7.731 -2.976 1.00 96.25 252 ALA A CA 1
ATOM 1825 C C . ALA A 1 252 ? -5.217 8.877 -3.185 1.00 96.25 252 ALA A C 1
ATOM 1827 O O . ALA A 1 252 ? -6.027 9.142 -2.296 1.00 96.25 252 ALA A O 1
ATOM 1828 N N . THR A 1 253 ? -5.209 9.499 -4.366 1.00 96.38 253 THR A N 1
ATOM 1829 C CA . THR A 1 253 ? -6.162 10.548 -4.744 1.00 96.38 253 THR A CA 1
ATOM 1830 C C . THR A 1 253 ? -7.579 9.996 -4.859 1.00 96.38 253 THR A C 1
ATOM 1832 O O . THR A 1 253 ? -8.478 10.500 -4.189 1.00 96.38 253 THR A O 1
ATOM 1835 N N . VAL A 1 254 ? -7.786 8.923 -5.630 1.00 96.38 254 VAL A N 1
ATOM 1836 C CA . VAL A 1 254 ? -9.108 8.299 -5.830 1.00 96.38 254 VAL A CA 1
ATOM 1837 C C . VAL A 1 254 ? -9.721 7.888 -4.495 1.00 96.38 254 VAL A C 1
ATOM 1839 O O . VAL A 1 254 ? -10.855 8.254 -4.177 1.00 96.38 254 VAL A O 1
ATOM 1842 N N . PHE A 1 255 ? -8.970 7.158 -3.669 1.00 94.25 255 PHE A N 1
ATOM 1843 C CA . PHE A 1 255 ? -9.505 6.707 -2.395 1.00 94.25 255 PHE A CA 1
ATOM 1844 C C . PHE A 1 255 ? -9.602 7.833 -1.358 1.00 94.25 255 PHE A C 1
ATOM 1846 O O . PHE A 1 255 ? -10.507 7.809 -0.522 1.00 94.25 255 PHE A O 1
ATOM 1853 N N . GLY A 1 256 ? -8.710 8.825 -1.412 1.00 92.19 256 GLY A N 1
ATOM 1854 C CA . GLY A 1 256 ? -8.769 10.030 -0.590 1.00 92.19 256 GLY A CA 1
ATOM 1855 C C . GLY A 1 256 ? -10.047 10.829 -0.845 1.00 92.19 256 GLY A C 1
ATOM 1856 O O . GLY A 1 256 ? -10.779 11.110 0.102 1.00 92.19 256 GLY A O 1
ATOM 1857 N N . ILE A 1 257 ? -10.371 11.094 -2.114 1.00 92.81 257 ILE A N 1
ATOM 1858 C CA . ILE A 1 257 ? -11.622 11.748 -2.528 1.00 92.81 257 ILE A CA 1
ATOM 1859 C C . ILE A 1 257 ? -12.825 10.926 -2.061 1.00 92.81 257 ILE A C 1
ATOM 1861 O O . ILE A 1 257 ? -13.708 11.457 -1.392 1.00 92.81 257 ILE A O 1
ATOM 1865 N N . GLY A 1 258 ? -12.834 9.612 -2.305 1.00 92.25 258 GLY A N 1
ATOM 1866 C CA . GLY A 1 258 ? -13.918 8.744 -1.838 1.00 92.25 258 GLY A CA 1
ATOM 1867 C C . GLY A 1 258 ? -14.077 8.723 -0.310 1.00 92.25 258 GLY A C 1
ATOM 1868 O O . GLY A 1 258 ? -15.179 8.535 0.198 1.00 92.25 258 GLY A O 1
ATOM 1869 N N . ALA A 1 259 ? -12.997 8.922 0.451 1.00 89.62 259 ALA A N 1
ATOM 1870 C CA . ALA A 1 259 ? -13.059 9.049 1.905 1.00 89.62 259 ALA A CA 1
ATOM 1871 C C . ALA A 1 259 ? -13.573 10.418 2.370 1.00 89.62 259 ALA A C 1
ATOM 1873 O O . ALA A 1 259 ? -14.214 10.469 3.418 1.00 89.62 259 ALA A O 1
ATOM 1874 N N . LEU A 1 260 ? -13.310 11.490 1.618 1.00 88.69 260 LEU A N 1
ATOM 1875 C CA . LEU A 1 260 ? -13.856 12.825 1.876 1.00 88.69 260 LEU A CA 1
ATOM 1876 C C . LEU A 1 260 ? -15.358 12.872 1.589 1.00 88.69 260 LEU A C 1
ATOM 1878 O O . LEU A 1 260 ? -16.112 13.308 2.448 1.00 88.69 260 LEU A O 1
ATOM 1882 N N . LEU A 1 261 ? -15.796 12.330 0.448 1.00 91.12 261 LEU A N 1
ATOM 1883 C CA . LEU A 1 261 ? -17.209 12.322 0.052 1.00 91.12 261 LEU A CA 1
ATOM 1884 C C . LEU A 1 261 ? -18.110 11.561 1.034 1.00 91.12 261 LEU A C 1
ATOM 1886 O O . LEU A 1 261 ? -19.258 11.929 1.206 1.00 91.12 261 LEU A O 1
ATOM 1890 N N . ARG A 1 262 ? -17.596 10.532 1.723 1.00 87.25 262 ARG A N 1
ATOM 1891 C CA . ARG A 1 262 ? -18.345 9.796 2.764 1.00 87.25 262 ARG A CA 1
ATOM 1892 C C . ARG A 1 262 ? -18.521 10.560 4.083 1.00 87.25 262 ARG A C 1
ATOM 1894 O O . ARG A 1 262 ? -19.114 10.015 5.009 1.00 87.25 262 ARG A O 1
ATOM 1901 N N . ARG A 1 263 ? -17.902 11.734 4.225 1.00 80.81 263 ARG A N 1
ATOM 1902 C CA . ARG A 1 263 ? -17.990 12.574 5.432 1.00 80.81 263 ARG A CA 1
ATOM 1903 C C . ARG A 1 263 ? -18.931 13.764 5.264 1.00 80.81 263 ARG A C 1
ATOM 1905 O O . ARG A 1 263 ? -19.202 14.419 6.265 1.00 80.81 263 ARG A O 1
ATOM 1912 N N . CYS A 1 264 ? -19.329 14.059 4.031 1.00 82.00 264 CYS A N 1
ATOM 1913 C CA . CYS A 1 264 ? -20.339 15.054 3.695 1.00 82.00 264 CYS A CA 1
ATOM 1914 C C . CYS A 1 264 ? -21.717 14.396 3.734 1.00 82.00 264 CYS A C 1
ATOM 1916 O O . CYS A 1 264 ? -22.658 15.095 4.155 1.00 82.00 264 CYS A O 1
#

Sequence (264 aa):
MRCADVHEAIRQGRAWDPQVLAHATTCGPCGVLLEAGGELGLALEELPLKATLDAEVVLERVAADRGIRARLSRLPSPLRGALVVAVVGLVVIGVVALKPRPDLSSYPVLRMVSVLGLMGAVLAVGLGIRLRPLYRAPLSLSLRSVAVIALLVVPLLIAGSAEAITGHAASMLKGPFWPTAASCFLFGTVAGGALYLALALLERRPRGSAWGTVTGAGLMGVVGNLALQLYCPVTAPSHLLAGHAMVGLVWATVFGIGALLRRC